Protein AF-A0A817AJ32-F1 (afdb_monomer)

Organism: Brassica napus (NCBI:txid3708)

InterPro domains:
  IPR021109 Aspartic peptidase domain superfamily [G3DSA:2.40.70.10] (121-306)
  IPR021109 Aspartic peptidase domain superfamily [G3DSA:2.40.70.10] (307-358)
  IPR021109 Aspartic peptidase domain superfamily [SSF50630] (141-349)
  IPR032861 Xylanase inhibitor, N-terminal [PF14543] (147-307)
  IPR033121 Peptidase family A1 domain [PS51767] (147-359)
  IPR051708 Plant Aspartic Proteinase A1 [PTHR47967] (23-354)

Foldseek 3Di:
DDDDDDDDDDDDDDDDDDDDDDDDDDDDDDDPDDDDDPPVVVVVVVVVVDDDDDDDDDDDDYDDDDDDDDDDDDVCNVDPDPDPDPVSVVVVVVVVVVVVVVVVVVVVVCVVVVNDPVNPPPDPPPPPVPWQKWKKAACVVLVARFIWTWKFWAVVTDTFTAGEALQFQAAEFEEPPAPADAAAQDDAHYLVVGPQKFFDFCPDPLLVQAPDWDADPRGIKHKDADPVRWIFIDTWIFIWMGGPNDIAGRQTYHHGNHTDDRRGHGRYYAQCFQGCNHPLNSSVFPDKDDDYDDNPDPDIDMITTNDDDDPPDDDFDWDAQPVRRRHTDGQDQFDDDPNHTDPDDSVCRDQDNNRDSPD

Radius of gyration: 31.07 Å; Cα contacts (8 Å, |Δi|>4): 571; chains: 1; bounding box: 118×68×85 Å

pLDDT: mean 77.59, std 23.31, range [27.62, 98.75]

Sequence (359 aa):
MCSHRCFLLLIFFLASHSSVTSRILPKISVTTSTTLDVADSIRKTKDASSFRLNQQEEQSQYPTSSSFSLQLHSRASVRGTEHTDYNSLTLARLHRDSAR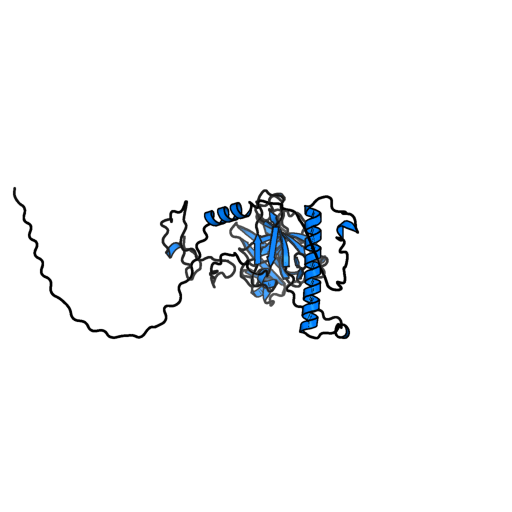VKSLTARLYLAINNITKADLKHTMYTTEQEEIEAPLISGTTQGSGEYFTRVGIGSPAREVYMVLDTGSDVNWLQCAPCAECYHQTEPIFEPTTSSSYATLSCDAPQCKALEASECRNATCLYEVSYGDGSFTAGDFATETFTIGSASVDNVAVGCGHSNQGLFVGAAGLLGLGGGLLALPSQLNTTSFSYCLVDRDSDTSSTVEFGSDIPNDAVVAPLLRNHQLDTFYYLGLTGISVGGEMLEIPASSFEMDESGGNDH

Structure (mmCIF, N/CA/C/O backbone):
data_AF-A0A817AJ32-F1
#
_entry.id   AF-A0A817AJ32-F1
#
loop_
_atom_site.group_PDB
_atom_site.id
_atom_site.type_symbol
_atom_site.label_atom_id
_atom_site.label_alt_id
_atom_site.label_comp_id
_atom_site.label_asym_id
_atom_site.label_entity_id
_atom_site.label_seq_id
_atom_site.pdbx_PDB_ins_code
_atom_site.Cartn_x
_atom_site.Cartn_y
_atom_site.Cartn_z
_atom_site.occupancy
_atom_site.B_iso_or_equiv
_atom_site.auth_seq_id
_atom_site.auth_comp_id
_atom_site.auth_asym_id
_atom_site.auth_atom_id
_atom_site.pdbx_PDB_model_num
ATOM 1 N N . MET A 1 1 ? -80.282 -11.614 28.902 1.00 37.28 1 MET A N 1
ATOM 2 C CA . MET A 1 1 ? -80.155 -13.091 28.917 1.00 37.28 1 MET A CA 1
ATOM 3 C C . MET A 1 1 ? -78.760 -13.394 29.465 1.00 37.28 1 MET A C 1
ATOM 5 O O . MET A 1 1 ? -77.807 -12.991 28.825 1.00 37.28 1 MET A O 1
ATOM 9 N N . CYS A 1 2 ? -78.625 -13.605 30.784 1.00 32.88 2 CYS A N 1
ATOM 10 C CA . CYS A 1 2 ? -78.285 -14.898 31.430 1.00 32.88 2 CYS A CA 1
ATOM 11 C C . CYS A 1 2 ? -77.079 -15.617 30.785 1.00 32.88 2 CYS A C 1
ATOM 13 O O . CYS A 1 2 ? -77.124 -15.858 29.592 1.00 32.88 2 CYS A O 1
ATOM 15 N N . SER A 1 3 ? -76.036 -16.087 31.477 1.00 34.94 3 SER A N 1
ATOM 16 C CA . SER A 1 3 ? -75.663 -16.082 32.898 1.00 34.94 3 SER A CA 1
ATOM 17 C C . SER A 1 3 ? -74.213 -16.595 33.028 1.00 34.94 3 SER A C 1
ATOM 19 O O . SER A 1 3 ? -73.738 -17.331 32.169 1.00 34.94 3 SER A O 1
ATOM 21 N N . HIS A 1 4 ? -73.549 -16.234 34.127 1.00 40.22 4 HIS A N 1
ATOM 22 C CA . HIS A 1 4 ? -72.297 -16.796 34.644 1.00 40.22 4 HIS A CA 1
ATOM 23 C C . HIS A 1 4 ? -72.303 -18.327 34.801 1.00 40.22 4 HIS A C 1
ATOM 25 O O . HIS A 1 4 ? -73.345 -18.895 35.130 1.00 40.22 4 HIS A O 1
ATOM 31 N N . ARG A 1 5 ? -71.103 -18.941 34.792 1.00 37.84 5 ARG A N 1
ATOM 32 C CA . ARG A 1 5 ? -70.635 -19.815 35.896 1.00 37.84 5 ARG A CA 1
ATOM 33 C C . ARG A 1 5 ? -69.145 -20.202 35.817 1.00 37.84 5 ARG A C 1
ATOM 35 O O . ARG A 1 5 ? -68.691 -20.783 34.841 1.00 37.84 5 ARG A O 1
ATOM 42 N N . CYS A 1 6 ? -68.440 -19.904 36.911 1.00 36.00 6 CYS A N 1
ATOM 43 C CA . CYS A 1 6 ? -67.177 -20.496 37.366 1.00 36.00 6 CYS A CA 1
ATOM 44 C C . CYS A 1 6 ? -67.286 -22.012 37.613 1.00 36.00 6 CYS A C 1
ATOM 46 O O . CYS A 1 6 ? -68.377 -22.473 37.943 1.00 36.00 6 CYS A O 1
ATOM 48 N N . PHE A 1 7 ? -66.146 -22.720 37.661 1.00 33.84 7 PHE A N 1
ATOM 49 C CA . PHE A 1 7 ? -65.729 -23.479 38.859 1.00 33.84 7 PHE A CA 1
ATOM 50 C C . PHE A 1 7 ? -64.232 -23.870 38.805 1.00 33.84 7 PHE A C 1
ATOM 52 O O . PHE A 1 7 ? -63.773 -24.464 37.834 1.00 33.84 7 PHE A O 1
ATOM 59 N N . LEU A 1 8 ? -63.494 -23.522 39.867 1.00 36.28 8 LEU A N 1
ATOM 60 C CA . LEU A 1 8 ? -62.175 -24.055 40.239 1.00 36.28 8 LEU A CA 1
ATOM 61 C C . LEU A 1 8 ? -62.309 -25.479 40.800 1.00 36.28 8 LEU A C 1
ATOM 63 O O . LEU A 1 8 ? -63.293 -25.741 41.484 1.00 36.28 8 LEU A O 1
ATOM 67 N N . LEU A 1 9 ? -61.265 -26.312 40.689 1.00 34.78 9 LEU A N 1
ATOM 68 C CA . LEU A 1 9 ? -60.858 -27.236 41.765 1.00 34.78 9 LEU A CA 1
ATOM 69 C C . LEU A 1 9 ? -59.415 -27.747 41.564 1.00 34.78 9 LEU A C 1
ATOM 71 O O . LEU A 1 9 ? -59.090 -28.356 40.550 1.00 34.78 9 LEU A O 1
ATOM 75 N N . LEU A 1 10 ? -58.570 -27.463 42.563 1.00 36.78 10 LEU A N 1
ATOM 76 C CA . LEU A 1 10 ? -57.250 -28.053 42.817 1.00 36.78 10 LEU A CA 1
ATOM 77 C C . LEU A 1 10 ? -57.366 -29.547 43.180 1.00 36.78 10 LEU A C 1
ATOM 79 O O . LEU A 1 10 ? -58.371 -29.919 43.775 1.00 36.78 10 LEU A O 1
ATOM 83 N N . ILE A 1 11 ? -56.288 -30.328 42.983 1.00 37.22 11 ILE A N 1
ATOM 84 C CA . ILE A 1 11 ? -55.724 -31.286 43.967 1.00 37.22 11 ILE A CA 1
ATOM 85 C C . ILE A 1 11 ? -54.271 -31.657 43.576 1.00 37.22 11 ILE A C 1
ATOM 87 O O . ILE A 1 11 ? -53.983 -32.021 42.440 1.00 37.22 11 ILE A O 1
ATOM 91 N N . PHE A 1 12 ? -53.374 -31.534 44.559 1.00 35.22 12 PHE A N 1
ATOM 92 C CA . PHE A 1 12 ? -51.968 -31.969 44.615 1.00 35.22 12 PHE A CA 1
ATOM 93 C C . PHE A 1 12 ? -51.839 -33.496 44.791 1.00 35.22 12 PHE A C 1
ATOM 95 O O . PHE A 1 12 ? -52.680 -34.058 45.479 1.00 35.22 12 PHE A O 1
ATOM 102 N N . PHE A 1 13 ? -50.741 -34.130 44.338 1.00 31.05 13 PHE A N 1
ATOM 103 C CA . PHE A 1 13 ? -49.951 -35.100 45.136 1.00 31.05 13 PHE A CA 1
ATOM 104 C C . PHE A 1 13 ? -48.578 -35.419 44.495 1.00 31.05 13 PHE A C 1
ATOM 106 O O . PHE A 1 13 ? -48.357 -35.220 43.306 1.00 31.05 13 PHE A O 1
ATOM 113 N N . LEU A 1 14 ? -47.650 -35.841 45.356 1.00 32.78 14 LEU A N 1
ATOM 114 C CA . LEU A 1 14 ? -46.188 -35.729 45.306 1.00 32.78 14 LEU A CA 1
ATOM 115 C C . LEU A 1 14 ? -45.418 -36.928 44.700 1.00 32.78 14 LEU A C 1
ATOM 117 O O . LEU A 1 14 ? -45.832 -38.070 44.839 1.00 32.78 14 LEU A O 1
ATOM 121 N N . ALA A 1 15 ? -44.222 -36.601 44.184 1.00 33.22 15 ALA A N 1
ATOM 122 C CA . ALA A 1 15 ? -42.904 -37.258 44.303 1.00 33.22 15 ALA A CA 1
ATOM 123 C C . ALA A 1 15 ? -42.684 -38.758 43.984 1.00 33.22 15 ALA A C 1
ATOM 125 O O . ALA A 1 15 ? -43.195 -39.650 44.651 1.00 33.22 15 ALA A O 1
ATOM 126 N N . SER A 1 16 ? -41.681 -39.031 43.136 1.00 33.09 16 SER A N 1
ATOM 127 C CA . SER A 1 16 ? -40.527 -39.882 43.501 1.00 33.09 16 SER A CA 1
ATOM 128 C C . SER A 1 16 ? -39.367 -39.738 42.503 1.00 33.09 16 SER A C 1
ATOM 130 O O . SER A 1 16 ? -39.554 -39.498 41.315 1.00 33.09 16 SER A O 1
ATOM 132 N N . HIS A 1 17 ? -38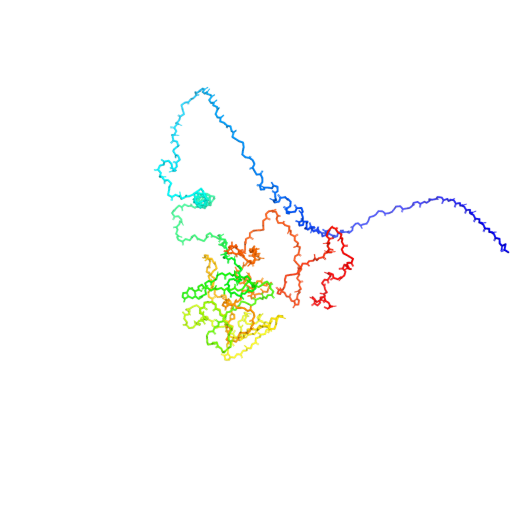.155 -39.797 43.055 1.00 31.58 17 HIS A N 1
ATOM 133 C CA . HIS A 1 17 ? -36.864 -39.578 42.409 1.00 31.58 17 HIS A CA 1
ATOM 134 C C . HIS A 1 17 ? -36.363 -40.824 41.666 1.00 31.58 17 HIS A C 1
ATOM 136 O O . HIS A 1 17 ? -36.552 -41.944 42.133 1.00 31.58 17 HIS A O 1
ATOM 142 N N . SER A 1 18 ? -35.555 -40.619 40.625 1.00 33.16 18 SER A N 1
ATOM 143 C CA . SER A 1 18 ? -34.358 -41.441 40.417 1.00 33.16 18 SER A CA 1
ATOM 144 C C . SER A 1 18 ? -33.230 -40.586 39.838 1.00 33.16 18 SER A C 1
ATOM 146 O O . SER A 1 18 ? -33.307 -40.057 38.734 1.00 33.16 18 SER A O 1
ATOM 148 N N . SER A 1 19 ? -32.188 -40.423 40.648 1.00 30.70 19 SER A N 1
ATOM 149 C CA . SER A 1 19 ? -30.901 -39.863 40.263 1.00 30.70 19 SER A CA 1
ATOM 150 C C . SER A 1 19 ? -30.106 -40.926 39.508 1.00 30.70 19 SER A C 1
ATOM 152 O O . SER A 1 19 ? -29.879 -42.006 40.050 1.00 30.70 19 SER A O 1
ATOM 154 N N . VAL A 1 20 ? -29.611 -40.607 38.311 1.00 34.31 20 VAL A N 1
ATOM 155 C CA . VAL A 1 20 ? -28.428 -41.265 37.743 1.00 34.31 20 VAL A CA 1
ATOM 156 C C . VAL A 1 20 ? -27.481 -40.181 37.249 1.00 34.31 20 VAL A C 1
ATOM 158 O O . VAL A 1 20 ? -27.810 -39.354 36.404 1.00 34.31 20 VAL A O 1
ATOM 161 N N . THR A 1 21 ? -26.303 -40.170 37.854 1.00 32.59 21 THR A N 1
ATOM 162 C CA . THR A 1 21 ? -25.193 -39.260 37.603 1.00 32.59 21 THR A CA 1
ATOM 163 C C . THR A 1 21 ? -24.396 -39.631 36.350 1.00 32.59 21 THR A C 1
ATOM 165 O O . THR A 1 21 ? -23.959 -40.768 36.214 1.00 32.59 21 THR A O 1
ATOM 168 N N . SER A 1 22 ? -24.092 -38.586 35.572 1.00 29.55 22 SER A N 1
ATOM 169 C CA . SER A 1 22 ? -22.824 -38.279 34.886 1.00 29.55 22 SER A CA 1
ATOM 170 C C . SER A 1 22 ? -22.364 -39.132 33.694 1.00 29.55 22 SER A C 1
ATOM 172 O O . SER A 1 22 ? -21.963 -40.280 33.853 1.00 29.55 22 SER A O 1
ATOM 174 N N . ARG A 1 23 ? -22.216 -38.471 32.535 1.00 29.12 23 ARG A N 1
ATOM 175 C CA . ARG A 1 23 ? -20.891 -38.181 31.952 1.00 29.12 23 ARG A CA 1
ATOM 176 C C . ARG A 1 23 ? -20.894 -36.780 31.337 1.00 29.12 23 ARG A C 1
ATOM 178 O O . ARG A 1 23 ? -21.658 -36.484 30.427 1.00 29.12 23 ARG A O 1
ATOM 185 N N . ILE A 1 24 ? -20.039 -35.934 31.899 1.00 38.22 24 ILE A N 1
ATOM 186 C CA . ILE A 1 24 ? -19.680 -34.598 31.428 1.00 38.22 24 ILE A CA 1
ATOM 187 C C . ILE A 1 24 ? -18.884 -34.749 30.124 1.00 38.22 24 ILE A C 1
ATOM 189 O O . ILE A 1 24 ? -17.891 -35.474 30.099 1.00 38.22 24 ILE A O 1
ATOM 193 N N . LEU A 1 25 ? -19.309 -34.052 29.070 1.00 29.80 25 LEU A N 1
ATOM 194 C CA . LEU A 1 25 ? -18.491 -33.737 27.896 1.00 29.80 25 LEU A CA 1
ATOM 195 C C . LEU A 1 25 ? -18.230 -32.218 27.935 1.00 29.80 25 LEU A C 1
ATOM 197 O O . LEU A 1 25 ? -19.135 -31.486 28.351 1.00 29.80 25 LEU A O 1
ATOM 201 N N . PRO A 1 26 ? -17.024 -31.721 27.604 1.00 32.88 26 PRO A N 1
ATOM 202 C CA . PRO A 1 26 ? -16.651 -30.343 27.901 1.00 32.88 26 PRO A CA 1
ATOM 203 C C . PRO A 1 26 ? -17.551 -29.369 27.140 1.00 32.88 26 PRO A C 1
ATOM 205 O O . PRO A 1 26 ? -17.653 -29.440 25.917 1.00 32.88 26 PRO A O 1
ATOM 208 N N . LYS A 1 27 ? -18.178 -28.437 27.868 1.00 32.91 27 LYS A N 1
ATOM 209 C CA . LYS A 1 27 ? -18.656 -27.191 27.270 1.00 32.91 27 LYS A CA 1
ATOM 210 C C . LYS A 1 27 ? -17.431 -26.485 26.704 1.00 32.91 27 LYS A C 1
ATOM 212 O O . LYS A 1 27 ? -16.562 -26.066 27.466 1.00 32.91 27 LYS A O 1
ATOM 217 N N . ILE A 1 28 ? -17.366 -26.422 25.380 1.00 34.09 28 ILE A N 1
ATOM 218 C CA . ILE A 1 28 ? -16.416 -25.587 24.656 1.00 34.09 28 ILE A CA 1
ATOM 219 C C . ILE A 1 28 ? -16.621 -24.148 25.134 1.00 34.09 28 ILE A C 1
ATOM 221 O O . ILE A 1 28 ? -17.750 -23.693 25.331 1.00 34.09 28 ILE A O 1
ATOM 225 N N . SER A 1 29 ? -15.491 -23.526 25.446 1.00 34.81 29 SER A N 1
ATOM 226 C CA . SER A 1 29 ? -15.351 -22.290 26.194 1.00 34.81 29 SER A CA 1
ATOM 227 C C . SER A 1 29 ? -16.187 -21.144 25.642 1.00 34.81 29 SER A C 1
ATOM 229 O O . SER A 1 29 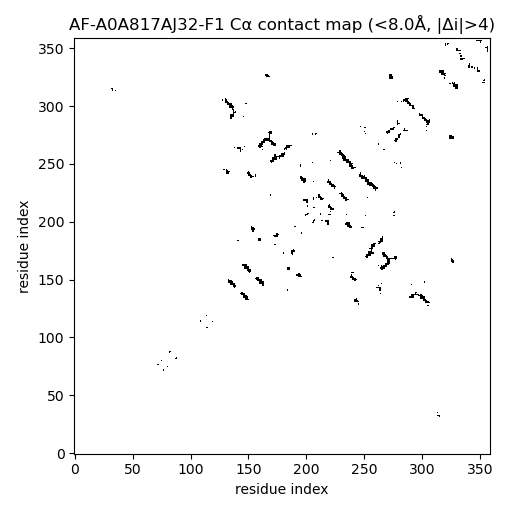? -16.297 -20.939 24.439 1.00 34.81 29 SER A O 1
ATOM 231 N N . VAL A 1 30 ? -16.723 -20.377 26.586 1.00 39.31 30 VAL A N 1
ATOM 232 C CA . VAL A 1 30 ? -17.303 -19.050 26.401 1.00 39.31 30 VAL A CA 1
ATOM 233 C C . VAL A 1 30 ? -16.344 -18.190 25.577 1.00 39.31 30 VAL A C 1
ATOM 235 O O . VAL A 1 30 ? -15.234 -17.906 26.026 1.00 39.31 30 VAL A O 1
ATOM 238 N N . THR A 1 31 ? -16.778 -17.769 24.391 1.00 36.50 31 THR A N 1
ATOM 239 C CA . THR A 1 31 ? -16.169 -16.663 23.653 1.00 36.50 31 THR A CA 1
ATOM 240 C C . THR A 1 31 ? -16.307 -15.421 24.526 1.00 36.50 31 THR A C 1
ATOM 242 O O . THR A 1 31 ? -17.417 -14.960 24.792 1.00 36.50 31 THR A O 1
ATOM 245 N N . THR A 1 32 ? -15.200 -14.908 25.054 1.00 39.28 32 THR A N 1
ATOM 246 C CA . THR A 1 32 ? -15.189 -13.642 25.787 1.00 39.28 32 THR A CA 1
ATOM 247 C C . THR A 1 32 ? -15.439 -12.516 24.791 1.00 39.28 32 THR A C 1
ATOM 249 O O . THR A 1 32 ? -14.513 -12.046 24.139 1.00 39.28 32 THR A O 1
ATOM 252 N N . SER A 1 33 ? -16.699 -12.111 24.635 1.00 41.66 33 SER A N 1
ATOM 253 C CA . SER A 1 33 ? -17.049 -10.878 23.934 1.00 41.66 33 SER A CA 1
ATOM 254 C C . SER A 1 33 ? -16.607 -9.693 24.789 1.00 41.66 33 SER A C 1
ATOM 256 O O . SER A 1 33 ? -17.052 -9.553 25.931 1.00 41.66 33 SER A O 1
ATOM 258 N N . THR A 1 34 ? -15.736 -8.845 24.259 1.00 51.19 34 THR A N 1
ATOM 259 C CA . THR A 1 34 ? -15.360 -7.582 24.893 1.00 51.19 34 THR A CA 1
ATOM 260 C C . THR A 1 34 ? -16.269 -6.473 24.380 1.00 51.19 34 THR A C 1
ATOM 262 O O . THR A 1 34 ? -16.271 -6.172 23.189 1.00 51.19 34 THR A O 1
ATOM 265 N N . THR A 1 35 ? -17.041 -5.853 25.268 1.00 48.06 35 THR A N 1
ATOM 266 C CA . THR A 1 35 ? -17.842 -4.670 24.933 1.00 48.06 35 THR A CA 1
ATOM 267 C C . THR A 1 35 ? -16.957 -3.430 25.027 1.00 48.06 35 THR A C 1
ATOM 269 O O . THR A 1 35 ? -16.490 -3.092 26.115 1.00 48.06 35 THR A O 1
ATOM 272 N N . LEU A 1 36 ? -16.711 -2.754 23.901 1.00 50.56 36 LEU A N 1
ATOM 273 C CA . LEU A 1 36 ? -15.977 -1.488 23.874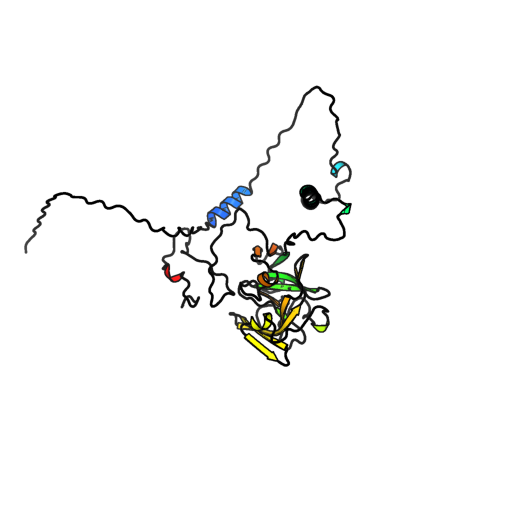 1.00 50.56 36 LEU A CA 1
ATOM 274 C C . LEU A 1 36 ? -16.919 -0.330 24.236 1.00 50.56 36 LEU A C 1
ATOM 276 O O . LEU A 1 36 ? -17.697 0.137 23.406 1.00 50.56 36 LEU A O 1
ATOM 280 N N . ASP A 1 37 ? -16.848 0.140 25.482 1.00 60.91 37 ASP A N 1
ATOM 281 C CA . ASP A 1 37 ? -17.577 1.327 25.943 1.00 60.91 37 ASP A CA 1
ATOM 282 C C . ASP A 1 37 ? -16.775 2.599 25.624 1.00 60.91 37 ASP A C 1
ATOM 284 O O . ASP A 1 37 ? -15.911 3.046 26.384 1.00 60.91 37 ASP A O 1
ATOM 288 N N . VAL A 1 38 ? -17.065 3.185 24.462 1.00 49.78 38 VAL A N 1
ATOM 289 C CA . VAL A 1 38 ? -16.406 4.402 23.967 1.00 49.78 38 VAL A CA 1
ATOM 290 C C . VAL A 1 38 ? -16.595 5.585 24.931 1.00 49.78 38 VAL A C 1
ATOM 292 O O . VAL A 1 38 ? -15.692 6.411 25.080 1.00 49.78 38 VAL A O 1
ATOM 295 N N . ALA A 1 39 ? -17.731 5.667 25.633 1.00 55.66 39 ALA 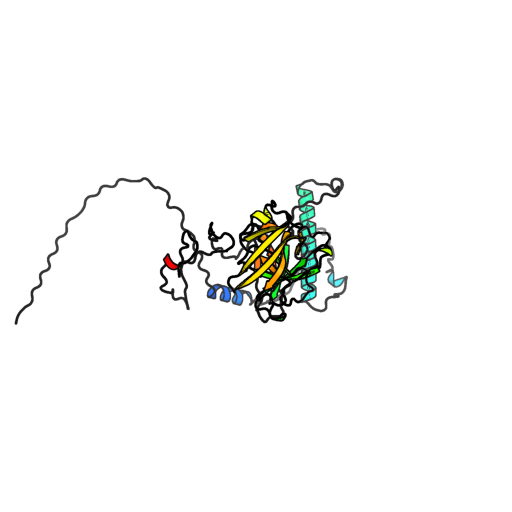A N 1
ATOM 296 C CA . ALA A 1 39 ? -18.008 6.764 26.556 1.00 55.66 39 ALA A CA 1
ATOM 297 C C . ALA A 1 39 ? -17.163 6.658 27.837 1.00 55.66 39 ALA A C 1
ATOM 299 O O . ALA A 1 39 ? -16.623 7.667 28.305 1.00 55.66 39 ALA A O 1
ATOM 300 N N . ASP A 1 40 ? -17.008 5.448 28.382 1.00 59.41 40 ASP A N 1
ATOM 301 C CA . ASP A 1 40 ? -16.168 5.209 29.558 1.00 59.41 40 ASP A CA 1
ATOM 302 C C . ASP A 1 40 ? -14.674 5.417 29.255 1.00 59.41 40 ASP A C 1
ATOM 304 O O . ASP A 1 40 ? -13.967 6.042 30.052 1.00 59.41 40 ASP A O 1
ATOM 308 N N . SER A 1 41 ? -14.203 4.993 28.077 1.00 46.66 41 SER A N 1
ATOM 309 C CA . SER A 1 41 ? -12.822 5.225 27.625 1.00 46.66 41 SER A CA 1
ATOM 310 C C . SER A 1 41 ? -12.496 6.717 27.488 1.00 46.66 41 SER A C 1
ATOM 312 O O . SER A 1 41 ? -11.483 7.177 28.015 1.00 46.66 41 SER A O 1
ATOM 314 N N . ILE A 1 42 ? -13.384 7.517 26.880 1.00 48.91 42 ILE A N 1
ATOM 315 C CA . ILE A 1 42 ? -13.201 8.978 26.771 1.00 48.91 42 ILE A CA 1
ATOM 316 C C . ILE A 1 42 ? -13.161 9.640 28.156 1.00 48.91 42 ILE A C 1
ATOM 318 O O . ILE A 1 42 ? -12.391 10.579 28.379 1.00 48.91 42 ILE A O 1
ATOM 322 N N . ARG A 1 43 ? -13.982 9.169 29.103 1.00 60.47 43 ARG A N 1
ATOM 323 C CA . ARG A 1 43 ? -14.010 9.699 30.473 1.00 60.47 43 ARG A CA 1
ATOM 324 C C . ARG A 1 43 ? -12.701 9.417 31.215 1.00 60.47 43 ARG A C 1
ATOM 326 O O . ARG A 1 43 ? -12.121 10.345 31.773 1.00 60.47 43 ARG A O 1
ATOM 333 N N . LYS A 1 44 ? -12.192 8.183 31.147 1.00 54.19 44 LYS A N 1
ATOM 334 C CA . LYS A 1 44 ? -10.918 7.781 31.774 1.00 54.19 44 LYS A CA 1
ATOM 335 C C . LYS A 1 44 ? -9.726 8.594 31.263 1.00 54.19 44 LYS A C 1
ATOM 337 O O . LYS A 1 44 ? -8.899 9.026 32.064 1.00 54.19 44 LYS A O 1
ATOM 342 N N . THR A 1 45 ? -9.667 8.877 29.962 1.00 43.22 45 THR A N 1
ATOM 343 C CA . THR A 1 45 ? -8.600 9.705 29.373 1.00 43.22 45 THR A CA 1
ATOM 344 C C . THR A 1 45 ? -8.669 11.160 29.846 1.00 43.22 45 THR A C 1
ATOM 346 O O . THR A 1 45 ? -7.641 11.775 30.149 1.00 43.22 45 THR A O 1
ATOM 349 N N . LYS A 1 46 ? -9.879 11.718 29.991 1.00 47.56 46 LYS A N 1
ATOM 350 C CA . LYS A 1 46 ? -10.067 13.070 30.545 1.00 47.56 46 LYS A CA 1
ATOM 351 C C . LYS A 1 46 ? -9.633 13.160 32.010 1.00 47.56 46 LYS A C 1
ATOM 353 O O . LYS A 1 46 ? -9.011 14.150 32.388 1.00 47.56 46 LYS A O 1
ATOM 358 N N . ASP A 1 47 ? -9.883 12.121 32.803 1.00 50.62 47 ASP A N 1
ATOM 359 C CA . ASP A 1 47 ? -9.492 12.082 34.216 1.00 50.62 47 ASP A CA 1
ATOM 360 C C . ASP A 1 47 ? -7.968 11.934 34.397 1.00 50.62 47 ASP A C 1
ATOM 362 O O . ASP A 1 47 ? -7.373 12.624 35.231 1.00 50.62 47 ASP A O 1
ATOM 366 N N . ALA A 1 48 ? -7.307 11.127 33.557 1.00 43.91 48 ALA A N 1
ATOM 367 C CA . ALA A 1 48 ? -5.848 10.947 33.561 1.00 43.91 48 ALA A CA 1
ATOM 368 C C . ALA A 1 48 ? -5.062 12.232 33.218 1.00 43.91 48 ALA A C 1
ATOM 370 O O . ALA A 1 48 ? -3.897 12.376 33.589 1.00 43.91 48 ALA A O 1
ATOM 371 N N . SER A 1 49 ? -5.714 13.199 32.569 1.00 39.34 49 SER A N 1
ATOM 372 C CA . SER A 1 49 ? -5.126 14.483 32.164 1.00 39.34 49 SER A CA 1
ATOM 373 C C . SER A 1 49 ? -5.008 15.506 33.312 1.00 39.34 49 SER A C 1
ATOM 375 O O . SER A 1 49 ? -4.514 16.614 33.106 1.00 39.34 49 SER A O 1
ATOM 377 N N . SER A 1 50 ? -5.458 15.171 34.529 1.00 41.09 50 SER A N 1
ATOM 378 C CA . SER A 1 50 ? -5.577 16.110 35.657 1.00 41.09 50 SER A CA 1
ATOM 379 C C . SER A 1 50 ? -4.551 15.881 36.785 1.00 41.09 50 SER A C 1
ATOM 381 O O . SER A 1 50 ? -4.897 15.696 37.951 1.00 41.09 50 SER A O 1
ATOM 383 N N . PHE A 1 51 ? -3.249 15.932 36.485 1.00 34.00 51 PHE A N 1
ATOM 384 C CA . PHE A 1 51 ? -2.217 15.865 37.533 1.00 34.00 51 PHE A CA 1
ATOM 385 C C . PHE A 1 51 ? -2.024 17.211 38.262 1.00 34.00 51 PHE A C 1
ATOM 387 O O . PHE A 1 51 ? -1.554 18.196 37.693 1.00 34.00 51 PHE A O 1
ATOM 394 N N . ARG A 1 52 ? -2.348 17.239 39.565 1.00 38.59 52 ARG A N 1
ATOM 395 C CA . ARG A 1 52 ? -1.983 18.306 40.518 1.00 38.59 52 ARG A CA 1
ATOM 396 C C . ARG A 1 52 ? -0.579 18.064 41.086 1.00 38.59 52 ARG A C 1
ATOM 398 O O . ARG A 1 52 ? -0.341 17.039 41.719 1.00 38.59 52 ARG A O 1
ATOM 405 N N . LEU A 1 53 ? 0.320 19.037 40.932 1.00 29.06 53 LEU A N 1
ATOM 406 C CA . LEU A 1 53 ? 1.609 19.094 41.632 1.00 29.06 53 LEU A CA 1
ATOM 407 C C . LEU A 1 53 ? 1.425 19.670 43.043 1.00 29.06 53 LEU A C 1
ATOM 409 O O . LEU A 1 53 ? 1.006 20.816 43.182 1.00 29.06 53 LEU A O 1
ATOM 413 N N . ASN A 1 54 ? 1.813 18.913 44.071 1.00 33.84 54 ASN A N 1
ATOM 414 C CA . ASN A 1 54 ? 2.109 19.458 45.397 1.00 33.84 54 ASN A CA 1
ATOM 415 C C . ASN A 1 54 ? 3.624 19.400 45.641 1.00 33.84 54 ASN A C 1
ATOM 417 O O . ASN A 1 54 ? 4.233 18.334 45.572 1.00 33.84 54 ASN A O 1
ATOM 421 N N . GLN A 1 55 ? 4.205 20.567 45.918 1.00 36.94 55 GLN A N 1
ATOM 422 C CA . GLN A 1 55 ? 5.559 20.762 46.440 1.00 36.94 55 GLN A CA 1
ATOM 423 C C . GLN A 1 55 ? 5.610 20.478 47.945 1.00 36.94 55 GLN A C 1
ATOM 425 O O . GLN A 1 55 ? 4.688 20.872 48.658 1.00 36.94 55 GLN A O 1
ATOM 430 N N . GLN A 1 56 ? 6.730 19.929 48.431 1.00 30.38 56 GLN A N 1
ATOM 431 C CA . GLN A 1 56 ? 7.268 20.256 49.759 1.00 30.38 56 GLN A CA 1
ATOM 432 C C . GLN A 1 56 ? 8.766 19.908 49.886 1.00 30.38 56 GLN A C 1
ATOM 434 O O . GLN A 1 56 ? 9.216 18.870 49.403 1.00 30.38 56 GLN A O 1
ATOM 439 N N . GLU A 1 57 ? 9.508 20.831 50.508 1.00 27.62 57 GLU A N 1
ATOM 440 C CA . GLU A 1 57 ? 10.964 20.879 50.733 1.00 27.62 57 GLU A CA 1
ATOM 441 C C . GLU A 1 57 ? 11.428 20.203 52.053 1.00 27.62 57 GLU A C 1
ATOM 443 O O . GLU A 1 57 ? 10.641 20.054 52.983 1.00 27.62 57 GLU A O 1
ATOM 448 N N . GLU A 1 58 ? 12.724 19.828 52.052 1.00 29.89 58 GLU A N 1
ATOM 449 C CA . GLU A 1 58 ? 13.793 19.591 53.076 1.00 29.89 58 GLU A CA 1
ATOM 450 C C . GLU A 1 58 ? 13.489 19.611 54.612 1.00 29.89 58 GLU A C 1
ATOM 452 O O . GLU A 1 58 ? 12.603 20.317 55.066 1.00 29.89 58 GLU A O 1
ATOM 457 N N . GLN A 1 59 ? 14.202 18.907 55.532 1.00 27.67 59 GLN A N 1
ATOM 458 C CA . GLN A 1 59 ? 15.652 19.017 55.858 1.00 27.67 59 GLN A CA 1
ATOM 459 C C . GLN A 1 59 ? 16.166 17.987 56.940 1.00 27.67 59 GLN A C 1
ATOM 461 O O . GLN A 1 59 ? 15.469 17.755 57.922 1.00 27.67 59 GLN A O 1
ATOM 466 N N . SER A 1 60 ? 17.403 17.449 56.760 1.00 29.19 60 SER A N 1
ATOM 467 C CA . SER A 1 60 ? 18.540 17.044 57.685 1.00 29.19 60 SER A CA 1
ATOM 468 C C . SER A 1 60 ? 18.339 16.285 59.053 1.00 29.19 60 SER A C 1
ATOM 470 O O . SER A 1 60 ? 17.330 16.486 59.703 1.00 29.19 60 SER A O 1
ATOM 472 N N . GLN A 1 61 ? 19.232 15.444 59.659 1.00 30.91 61 GLN A N 1
ATOM 473 C CA . GLN A 1 61 ? 20.707 15.528 59.879 1.00 30.91 61 GLN A CA 1
ATOM 474 C C . GLN A 1 61 ? 21.372 14.314 60.684 1.00 30.91 61 GLN A C 1
ATOM 476 O O . GLN A 1 61 ? 20.924 14.041 61.790 1.00 30.91 61 GLN A O 1
ATOM 481 N N . TYR A 1 62 ? 22.475 13.689 60.169 1.00 30.06 62 TYR A N 1
ATOM 482 C CA . TYR A 1 62 ? 23.738 13.048 60.749 1.00 30.06 62 TYR A CA 1
ATOM 483 C C . TYR A 1 62 ? 23.809 11.940 61.871 1.00 30.06 62 TYR A C 1
ATOM 485 O O . TYR A 1 62 ? 22.873 11.839 62.651 1.00 30.06 62 TYR A O 1
ATOM 493 N N . PRO A 1 63 ? 24.965 11.222 62.138 1.00 47.28 63 PRO A N 1
ATOM 494 C CA . PRO A 1 63 ? 26.174 10.828 61.343 1.00 47.28 63 PRO A CA 1
ATOM 495 C C . PRO A 1 63 ? 26.765 9.376 61.576 1.00 47.28 63 PRO A C 1
ATOM 497 O O . PRO A 1 63 ? 26.334 8.621 62.440 1.00 47.28 63 PRO A O 1
ATOM 500 N N . THR A 1 64 ? 27.887 9.084 60.879 1.00 40.72 64 THR A N 1
ATOM 501 C CA . THR A 1 64 ? 29.033 8.159 61.171 1.00 40.72 64 THR A CA 1
ATOM 502 C C . THR A 1 64 ? 29.183 6.807 60.444 1.00 40.72 64 THR A C 1
ATOM 504 O O . THR A 1 64 ? 28.788 5.747 60.906 1.00 40.72 64 THR A O 1
ATOM 507 N N . SER A 1 65 ? 29.938 6.819 59.345 1.00 39.91 65 SER A N 1
ATOM 508 C CA . SER A 1 65 ? 31.152 6.006 59.114 1.00 39.91 65 SER A CA 1
ATOM 509 C C . SER A 1 65 ? 31.782 6.502 57.806 1.00 39.91 65 SER A C 1
ATOM 511 O O . SER A 1 65 ? 31.125 7.220 57.059 1.00 39.91 65 SER A O 1
ATOM 513 N N . SER A 1 66 ? 33.070 6.247 57.572 1.00 53.06 66 SER A N 1
ATOM 514 C CA . SER A 1 66 ? 33.862 6.796 56.460 1.00 53.06 66 SER A CA 1
ATOM 515 C C . SER A 1 66 ? 33.162 6.659 55.100 1.00 53.06 66 SER A C 1
ATOM 517 O O . SER A 1 66 ? 33.278 5.628 54.438 1.00 53.06 66 SER A O 1
ATOM 519 N N . SER A 1 67 ? 32.433 7.691 54.677 1.00 45.69 67 SER A N 1
ATOM 520 C CA . SER A 1 67 ? 31.687 7.659 53.427 1.00 45.69 67 SER A CA 1
ATOM 521 C C . SER A 1 67 ? 32.476 8.404 52.366 1.00 45.69 67 SER A C 1
ATOM 523 O O . SER A 1 67 ? 32.670 9.619 52.454 1.00 45.69 67 SER A O 1
ATOM 525 N N . PHE A 1 68 ? 32.913 7.678 51.345 1.00 47.97 68 PHE A N 1
ATOM 526 C CA . PHE A 1 68 ? 33.256 8.277 50.067 1.00 47.97 68 PHE A CA 1
ATOM 527 C C . PHE A 1 68 ? 32.090 9.178 49.624 1.00 47.97 68 PHE A C 1
ATOM 529 O O . PHE A 1 68 ? 30.984 8.698 49.392 1.00 47.97 68 PHE A O 1
ATOM 536 N N . SER A 1 69 ? 32.324 10.489 49.586 1.00 55.75 69 SER A N 1
ATOM 537 C CA . SER A 1 69 ? 31.336 11.491 49.188 1.00 55.75 69 SER A CA 1
ATOM 538 C C . SER A 1 69 ? 31.711 12.007 47.807 1.00 55.75 69 SER A C 1
ATOM 540 O O . SER A 1 69 ? 32.742 12.662 47.651 1.00 55.75 69 SER A O 1
ATOM 542 N N . LEU A 1 70 ? 30.871 11.728 46.812 1.00 52.16 70 LEU A N 1
ATOM 543 C CA . LEU A 1 70 ? 31.017 12.249 45.458 1.00 52.16 70 LEU A CA 1
ATOM 544 C C . LEU A 1 70 ? 30.021 13.395 45.255 1.00 52.16 70 LEU A C 1
ATOM 546 O O . LEU A 1 70 ? 28.813 13.182 45.338 1.00 52.16 70 LEU A O 1
ATOM 550 N N . GLN A 1 71 ? 30.511 14.602 44.957 1.00 66.25 71 GLN A N 1
ATOM 551 C CA . GLN A 1 71 ? 29.631 15.670 44.484 1.00 66.25 71 GLN A CA 1
ATOM 552 C C . GLN A 1 71 ? 29.147 15.341 43.069 1.00 66.25 71 GLN A C 1
ATOM 554 O O . GLN A 1 71 ? 29.924 15.299 42.115 1.00 66.25 71 GLN A O 1
ATOM 559 N N . LEU A 1 72 ? 27.845 15.097 42.941 1.00 51.19 72 LEU A N 1
ATOM 560 C CA . LEU A 1 72 ? 27.167 14.925 41.663 1.00 51.19 72 LEU A CA 1
ATOM 561 C C . LEU A 1 72 ? 26.723 16.293 41.149 1.00 51.19 72 LEU A C 1
ATOM 563 O O . LEU A 1 72 ? 25.774 16.885 41.657 1.00 51.19 72 LEU A O 1
ATOM 567 N N . HIS A 1 73 ? 27.388 16.780 40.108 1.00 62.50 73 HIS A N 1
ATOM 568 C CA . HIS A 1 73 ? 26.892 17.917 39.343 1.00 62.50 73 HIS A CA 1
ATOM 569 C C . HIS A 1 73 ? 25.957 17.416 38.246 1.00 62.50 73 HIS A C 1
ATOM 571 O O . HIS A 1 73 ? 26.308 16.523 37.470 1.00 62.50 73 HIS A O 1
ATOM 577 N N . SER A 1 74 ? 24.769 18.015 38.141 1.00 62.06 74 SER A N 1
ATOM 578 C CA . SER A 1 74 ? 23.917 17.798 36.972 1.00 62.06 74 SER A CA 1
ATOM 579 C C . SER A 1 74 ? 24.676 18.229 35.722 1.00 62.06 74 SER A C 1
ATOM 581 O O . SER A 1 74 ? 25.272 19.303 35.683 1.00 62.06 74 SER A O 1
ATOM 583 N N . ARG A 1 75 ? 24.627 17.421 34.661 1.00 62.31 75 ARG A N 1
ATOM 584 C CA . ARG A 1 75 ? 25.286 17.741 33.388 1.00 62.31 75 ARG A CA 1
ATOM 585 C C . ARG A 1 75 ? 24.824 19.087 32.811 1.00 62.31 75 ARG A C 1
ATOM 587 O O . ARG A 1 75 ? 25.629 19.759 32.178 1.00 62.31 75 ARG A O 1
ATOM 594 N N . ALA A 1 76 ? 23.581 19.499 33.085 1.00 61.91 76 ALA A N 1
ATOM 595 C CA . ALA A 1 76 ? 23.043 20.813 32.710 1.00 61.91 76 ALA A CA 1
ATOM 596 C C . ALA A 1 76 ? 23.696 21.986 33.471 1.00 61.91 76 ALA A C 1
ATOM 598 O O . ALA A 1 76 ? 23.666 23.117 33.007 1.00 61.91 76 ALA A O 1
ATOM 599 N N . SER A 1 77 ? 24.310 21.712 34.627 1.00 58.97 77 SER A N 1
ATOM 600 C CA . SER A 1 77 ? 25.117 22.673 35.388 1.00 58.97 77 SER A CA 1
ATOM 601 C C . SER A 1 77 ? 26.559 22.776 34.872 1.00 58.97 77 SER A C 1
ATOM 603 O O . SER A 1 77 ? 27.269 23.694 35.268 1.00 58.97 77 SER A O 1
ATOM 605 N N . VAL A 1 78 ? 27.006 21.830 34.033 1.00 63.91 78 VAL A N 1
ATOM 606 C CA . VAL A 1 78 ? 28.387 21.742 33.510 1.00 63.91 78 VAL A CA 1
ATOM 607 C C . VAL A 1 78 ? 28.456 22.162 32.041 1.00 63.91 78 VAL A C 1
ATOM 609 O O . VAL A 1 78 ? 29.404 22.817 31.619 1.00 63.91 78 VAL A O 1
ATOM 612 N N . ARG A 1 79 ? 27.448 21.792 31.249 1.00 61.19 79 ARG A N 1
ATOM 613 C CA . ARG A 1 79 ? 27.225 22.279 29.887 1.00 61.19 79 ARG A CA 1
ATOM 614 C C . ARG A 1 79 ? 25.931 23.078 29.923 1.00 61.19 79 ARG A C 1
ATOM 616 O O . ARG A 1 79 ? 24.886 22.483 30.180 1.00 61.19 79 ARG A O 1
ATOM 623 N N . GLY A 1 80 ? 26.017 24.395 29.728 1.00 59.38 80 GLY A N 1
ATOM 624 C CA . GLY A 1 80 ? 24.845 25.271 29.670 1.00 59.38 80 GLY A CA 1
ATOM 625 C C . GLY A 1 80 ? 23.773 24.725 28.722 1.00 59.38 80 GLY A C 1
ATOM 626 O O . GLY A 1 80 ? 24.067 23.965 27.797 1.00 59.38 80 GLY A O 1
ATOM 627 N N . THR A 1 81 ? 22.512 25.052 28.986 1.00 60.88 81 THR A N 1
ATOM 628 C CA . THR A 1 81 ? 21.387 24.539 28.202 1.00 60.88 81 THR A CA 1
ATOM 629 C C . THR A 1 81 ? 21.330 25.229 26.839 1.00 60.88 81 THR A C 1
ATOM 631 O O . THR A 1 81 ? 20.994 26.404 26.767 1.00 60.88 81 THR A O 1
ATOM 634 N N . GLU A 1 82 ? 21.605 24.493 25.760 1.00 67.38 82 GLU A N 1
ATOM 635 C CA . GLU A 1 82 ? 21.371 24.937 24.369 1.00 67.38 82 GLU A CA 1
ATOM 636 C C . GLU A 1 82 ? 19.898 24.789 23.933 1.00 67.38 82 GLU A C 1
ATOM 638 O O . GLU A 1 82 ? 19.553 25.025 22.781 1.00 67.38 82 GLU A O 1
ATOM 643 N N . HIS A 1 83 ? 19.019 24.364 24.843 1.00 75.12 83 HIS A N 1
ATOM 644 C CA . HIS A 1 83 ? 17.614 24.085 24.555 1.00 75.12 83 HIS A CA 1
ATOM 645 C C . HIS A 1 83 ? 16.757 25.338 24.775 1.00 75.12 83 HIS A C 1
ATOM 647 O O . HIS A 1 83 ? 16.840 25.966 25.831 1.00 75.12 83 HIS A O 1
ATOM 653 N N . THR A 1 84 ? 15.938 25.686 23.779 1.00 74.75 84 THR A N 1
ATOM 654 C CA . THR A 1 84 ? 15.108 26.904 23.732 1.00 74.75 84 THR A CA 1
ATOM 655 C C . THR A 1 84 ? 13.889 26.852 24.648 1.00 74.75 84 THR A C 1
ATOM 657 O O . THR A 1 84 ? 13.365 27.893 25.034 1.00 74.75 84 THR A O 1
ATOM 660 N N . ASP A 1 85 ? 13.447 25.651 25.020 1.00 79.56 85 ASP A N 1
ATOM 661 C CA . ASP A 1 85 ? 12.269 25.418 25.851 1.00 79.56 85 ASP A CA 1
ATOM 662 C C . ASP A 1 85 ? 12.385 24.090 26.627 1.00 79.56 85 ASP A C 1
ATOM 664 O O . ASP A 1 85 ? 13.289 23.274 26.424 1.00 79.56 85 ASP A O 1
ATOM 668 N N . TYR A 1 86 ? 11.458 23.868 27.558 1.00 78.56 86 TYR A N 1
ATOM 669 C CA . TYR A 1 86 ? 11.439 22.659 28.382 1.00 78.56 86 TYR A CA 1
ATOM 670 C C . TYR A 1 86 ? 11.107 21.387 27.579 1.00 78.56 86 TYR A C 1
ATOM 672 O O . TYR A 1 86 ? 11.535 20.294 27.960 1.00 78.56 86 TYR A O 1
ATOM 680 N N . ASN A 1 87 ? 10.380 21.510 26.464 1.00 72.38 87 ASN A N 1
ATOM 681 C CA . ASN A 1 87 ? 9.981 20.379 25.630 1.00 72.38 87 ASN A CA 1
ATOM 682 C C . ASN A 1 87 ? 11.191 19.797 24.879 1.00 72.38 87 ASN A C 1
ATOM 684 O O . ASN A 1 87 ? 11.514 18.621 25.032 1.00 72.38 87 ASN A O 1
ATOM 688 N N . SER A 1 88 ? 11.954 20.641 24.185 1.00 78.12 88 SER A N 1
ATOM 689 C CA . SER A 1 88 ? 13.211 20.286 23.513 1.00 78.12 88 SER A CA 1
ATOM 690 C C . SER A 1 88 ? 14.249 19.705 24.481 1.00 78.12 88 SER A C 1
ATOM 692 O O . SER A 1 88 ? 14.945 18.741 24.153 1.00 78.12 88 SER A O 1
ATOM 694 N N . LEU A 1 89 ? 14.312 20.215 25.716 1.00 78.31 89 LEU A N 1
ATOM 695 C CA . LEU A 1 89 ? 15.132 19.630 26.779 1.00 78.31 89 LEU A CA 1
ATOM 696 C C . LEU A 1 89 ? 14.653 18.224 27.179 1.00 78.31 89 LEU A C 1
ATOM 698 O O . LEU A 1 89 ? 15.484 17.347 27.436 1.00 78.31 89 LEU A O 1
ATOM 702 N N . THR A 1 90 ? 13.340 18.011 27.260 1.00 77.94 90 THR A N 1
ATOM 703 C CA . THR A 1 90 ? 12.726 16.731 27.644 1.00 77.94 90 THR A CA 1
ATOM 704 C C . THR A 1 90 ? 12.913 15.681 26.556 1.00 77.94 90 THR A C 1
ATOM 706 O O . THR A 1 90 ? 13.432 14.606 26.851 1.00 77.94 90 THR A O 1
ATOM 709 N N . LEU A 1 91 ? 12.646 16.015 25.293 1.00 74.88 91 LEU A N 1
ATOM 710 C CA . LEU A 1 91 ? 12.928 15.150 24.143 1.00 74.88 91 LEU A CA 1
ATOM 711 C C . LEU A 1 91 ? 14.412 14.768 24.081 1.00 74.88 91 LEU A C 1
ATOM 713 O O . LEU A 1 91 ? 14.759 13.592 23.983 1.00 74.88 91 LEU A O 1
ATOM 717 N N . ALA A 1 92 ? 15.320 15.729 24.269 1.00 78.06 92 ALA A N 1
ATOM 718 C CA . ALA A 1 92 ? 16.752 15.440 24.311 1.00 78.06 92 ALA A CA 1
ATOM 719 C C . ALA A 1 92 ? 17.159 14.550 25.502 1.00 78.06 92 ALA A C 1
ATOM 721 O O . ALA A 1 92 ? 18.175 13.850 25.442 1.00 78.06 92 ALA A O 1
ATOM 722 N N . ARG A 1 93 ? 16.423 14.588 26.621 1.00 82.00 93 ARG A N 1
ATOM 723 C CA . ARG A 1 93 ? 16.618 13.662 27.749 1.00 82.00 93 ARG A CA 1
ATOM 724 C C . ARG A 1 93 ? 16.112 12.265 27.401 1.00 82.00 93 ARG A C 1
ATOM 726 O O . ARG A 1 93 ? 16.862 11.326 27.646 1.00 82.00 93 ARG A O 1
ATOM 733 N N . LEU A 1 94 ? 14.935 12.148 26.789 1.00 77.00 94 LEU A N 1
ATOM 734 C CA . LEU A 1 94 ? 14.357 10.874 26.356 1.00 77.00 94 LEU A CA 1
ATOM 735 C C . LEU A 1 94 ? 15.245 10.169 25.326 1.00 77.00 94 LEU A C 1
ATOM 737 O O . LEU A 1 94 ? 15.603 9.016 25.537 1.00 77.00 94 LEU A O 1
ATOM 741 N N . HIS A 1 95 ? 15.727 10.872 24.296 1.00 70.06 95 HIS A N 1
ATOM 742 C CA . HIS A 1 95 ? 16.666 10.294 23.324 1.00 70.06 95 HIS A CA 1
ATOM 743 C C . HIS A 1 95 ? 17.948 9.769 23.981 1.00 70.06 95 HIS A C 1
ATOM 745 O O . HIS A 1 95 ? 18.446 8.697 23.637 1.00 70.06 95 HIS A O 1
ATOM 751 N N . ARG A 1 96 ? 18.495 10.507 24.955 1.00 79.94 96 ARG A N 1
ATOM 752 C CA . ARG A 1 96 ? 19.683 10.057 25.694 1.00 79.94 96 ARG A CA 1
ATOM 753 C C . ARG A 1 96 ? 19.393 8.857 26.579 1.00 79.94 96 ARG A C 1
ATOM 755 O O . ARG A 1 96 ? 20.266 8.003 26.709 1.00 79.94 96 ARG A O 1
ATOM 762 N N . ASP A 1 97 ? 18.226 8.817 27.213 1.00 79.88 97 ASP A N 1
ATOM 763 C CA . ASP A 1 97 ? 17.863 7.690 28.060 1.00 79.88 97 ASP A CA 1
ATOM 764 C C . ASP A 1 97 ? 17.602 6.439 27.220 1.00 79.88 97 ASP A C 1
ATOM 766 O O . ASP A 1 97 ? 18.158 5.395 27.537 1.00 79.88 97 ASP A O 1
ATOM 770 N N . SER A 1 98 ? 16.933 6.570 26.071 1.00 78.06 98 SER A N 1
ATOM 771 C CA . SER A 1 98 ? 16.807 5.503 25.069 1.00 78.06 98 SER A CA 1
ATOM 772 C C . SER A 1 98 ? 18.181 4.967 24.638 1.00 78.06 98 SER A C 1
ATOM 774 O O . SER A 1 98 ? 18.452 3.773 24.761 1.00 78.06 98 SER A O 1
ATOM 776 N N . ALA A 1 99 ? 19.124 5.842 24.266 1.00 71.75 99 ALA A N 1
ATOM 777 C CA . ALA A 1 99 ? 20.489 5.425 23.923 1.00 71.75 99 ALA A CA 1
ATOM 778 C C . ALA A 1 99 ? 21.227 4.748 25.098 1.00 71.75 99 ALA A C 1
ATOM 780 O O . ALA A 1 99 ? 22.006 3.808 24.908 1.00 71.75 99 ALA A O 1
ATOM 781 N N . ARG A 1 100 ? 20.988 5.210 26.332 1.00 76.62 100 ARG A N 1
ATOM 782 C CA . ARG A 1 100 ? 21.565 4.622 27.547 1.00 76.62 100 ARG A CA 1
ATOM 783 C C . ARG A 1 100 ? 20.993 3.235 27.817 1.00 76.62 100 ARG A C 1
ATOM 785 O O . ARG A 1 100 ? 21.773 2.337 28.129 1.00 76.62 100 ARG A O 1
ATOM 792 N N . VAL A 1 101 ? 19.680 3.062 27.676 1.00 74.44 101 VAL A N 1
ATOM 793 C CA . VAL A 1 101 ? 18.993 1.774 27.793 1.00 74.44 101 VAL A CA 1
ATOM 794 C C . VAL A 1 101 ? 19.544 0.811 26.749 1.00 74.44 101 VAL A C 1
ATOM 796 O O . VAL A 1 101 ? 20.059 -0.227 27.146 1.00 74.44 101 VAL A O 1
ATOM 799 N N . LYS A 1 102 ? 19.615 1.196 25.465 1.00 67.00 102 LYS A N 1
ATOM 800 C CA . LYS A 1 102 ? 20.234 0.375 24.404 1.00 67.00 102 LYS A CA 1
ATOM 801 C C . LYS A 1 102 ? 21.658 -0.070 24.770 1.00 67.00 102 LYS A C 1
ATOM 803 O O . LYS A 1 102 ? 21.982 -1.254 24.717 1.00 67.00 102 LYS A O 1
ATOM 808 N N . SER A 1 103 ? 22.505 0.850 25.244 1.00 73.19 103 SER A N 1
ATOM 809 C CA . SER A 1 103 ? 23.868 0.517 25.698 1.00 73.19 103 SER A CA 1
ATOM 810 C C . SER A 1 103 ? 23.889 -0.431 26.906 1.00 73.19 103 SER A C 1
ATOM 812 O O . SER A 1 103 ? 24.801 -1.250 27.021 1.00 73.19 103 SER A O 1
ATOM 814 N N . LEU A 1 104 ? 22.971 -0.283 27.863 1.00 73.56 104 LEU A N 1
ATOM 815 C CA . LEU A 1 104 ? 22.907 -1.142 29.049 1.00 73.56 104 LEU A CA 1
ATOM 816 C C . LEU A 1 104 ? 22.395 -2.536 28.692 1.00 73.56 104 LEU A C 1
ATOM 818 O O . LEU A 1 104 ? 23.014 -3.515 29.103 1.00 73.56 104 LEU A O 1
ATOM 822 N N . THR A 1 105 ? 21.343 -2.621 27.880 1.00 72.38 105 THR A N 1
ATOM 823 C CA . THR A 1 105 ? 20.794 -3.872 27.353 1.00 72.38 105 THR A CA 1
ATOM 824 C C . THR A 1 105 ? 21.854 -4.638 26.567 1.00 72.38 105 THR A C 1
ATOM 826 O O . THR A 1 105 ? 22.083 -5.811 26.850 1.00 72.38 105 THR A O 1
ATOM 829 N N . ALA A 1 106 ? 22.609 -3.970 25.687 1.00 70.31 106 ALA A N 1
ATOM 830 C CA . ALA A 1 106 ? 23.710 -4.595 24.955 1.00 70.31 106 ALA A CA 1
ATOM 831 C C . ALA A 1 106 ? 24.801 -5.153 25.890 1.00 70.31 106 ALA A C 1
ATOM 833 O O . ALA A 1 106 ? 25.277 -6.271 25.707 1.00 70.31 106 ALA A O 1
ATOM 834 N N . ARG A 1 107 ? 25.190 -4.407 26.935 1.00 77.12 107 ARG A N 1
ATOM 835 C CA . ARG A 1 107 ? 26.179 -4.888 27.920 1.00 77.12 107 ARG A CA 1
ATOM 836 C C . ARG A 1 107 ? 25.658 -6.059 28.742 1.00 77.12 107 ARG A C 1
ATOM 838 O O . ARG A 1 107 ? 26.422 -6.980 29.013 1.00 77.12 107 ARG A O 1
ATOM 845 N N . LEU A 1 108 ? 24.388 -6.017 29.140 1.00 77.06 108 LEU A N 1
ATOM 846 C CA . LEU A 1 108 ? 23.741 -7.099 29.873 1.00 77.06 108 LEU A CA 1
ATOM 847 C C . LEU A 1 108 ? 23.682 -8.367 29.017 1.00 77.06 108 LEU A C 1
ATOM 849 O O . LEU A 1 108 ? 24.055 -9.433 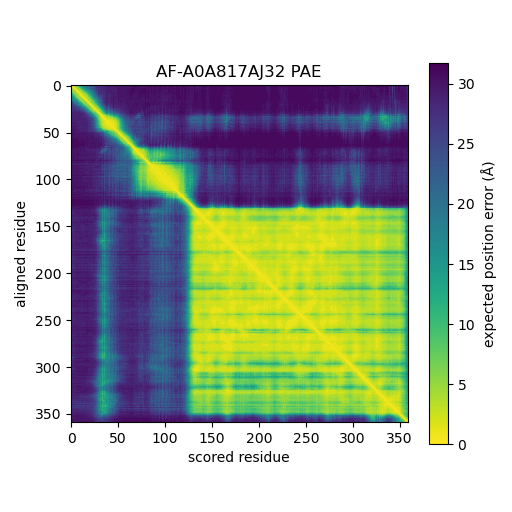29.493 1.00 77.06 108 LEU A O 1
ATOM 853 N N . TYR A 1 109 ? 23.303 -8.238 27.745 1.00 73.56 109 TYR A N 1
ATOM 854 C CA . TYR A 1 109 ? 23.283 -9.340 26.789 1.00 73.56 109 TYR A CA 1
ATOM 855 C C . TYR A 1 109 ? 24.667 -9.978 26.616 1.00 73.56 109 TYR A C 1
ATOM 857 O O . TYR A 1 109 ? 24.804 -11.199 26.695 1.00 73.56 109 TYR A O 1
ATOM 865 N N . LEU A 1 110 ? 25.713 -9.163 26.445 1.00 78.69 110 LEU A N 1
ATOM 866 C CA . LEU A 1 110 ? 27.092 -9.653 26.356 1.00 78.69 110 LEU A CA 1
ATOM 867 C C . LEU A 1 110 ? 27.525 -10.378 27.641 1.00 78.69 110 LEU A C 1
ATOM 869 O O . LEU A 1 110 ? 28.171 -11.421 27.565 1.00 78.69 110 LEU A O 1
ATOM 873 N N . ALA A 1 111 ? 27.140 -9.856 28.810 1.00 78.06 111 ALA A N 1
ATOM 874 C CA . ALA A 1 111 ? 27.468 -10.451 30.103 1.00 78.06 111 ALA A CA 1
ATOM 875 C C . ALA A 1 111 ? 26.745 -11.787 30.347 1.00 78.06 111 ALA A C 1
ATOM 877 O O . ALA A 1 111 ? 27.377 -12.732 30.810 1.00 78.06 111 ALA A O 1
ATOM 878 N N . ILE A 1 112 ? 25.454 -11.890 30.009 1.00 80.12 112 ILE A N 1
ATOM 879 C CA . ILE A 1 112 ? 24.669 -13.133 30.138 1.00 80.12 112 ILE A CA 1
ATOM 880 C C . ILE A 1 112 ? 25.256 -14.240 29.257 1.00 80.12 112 ILE A C 1
ATOM 882 O O . ILE A 1 112 ? 25.340 -15.390 29.681 1.00 80.12 112 ILE A O 1
ATOM 886 N N . ASN A 1 113 ? 25.701 -13.889 28.050 1.00 76.69 113 ASN A N 1
ATOM 887 C CA . ASN A 1 113 ? 26.226 -14.848 27.081 1.00 76.69 113 ASN A CA 1
ATOM 888 C C . ASN A 1 113 ? 27.746 -15.083 27.198 1.00 76.69 113 ASN A C 1
ATOM 890 O O . ASN A 1 113 ? 28.314 -15.773 26.356 1.00 76.69 113 ASN A O 1
ATOM 894 N N . ASN A 1 114 ? 28.418 -14.528 28.221 1.00 79.19 114 ASN A N 1
ATOM 895 C CA . ASN A 1 114 ? 29.877 -14.598 28.408 1.00 79.19 114 ASN A CA 1
ATOM 896 C C . ASN A 1 114 ? 30.694 -14.183 27.161 1.00 79.19 114 ASN A C 1
ATOM 898 O O . ASN A 1 114 ? 31.801 -14.675 26.944 1.00 79.19 114 ASN A O 1
ATOM 902 N N . ILE A 1 115 ? 30.167 -13.263 26.345 1.00 71.00 115 ILE A N 1
ATOM 903 C CA . ILE A 1 115 ? 30.820 -12.795 25.116 1.00 71.00 115 ILE A CA 1
ATOM 904 C C . ILE A 1 115 ? 31.812 -11.691 25.480 1.00 71.00 115 ILE A C 1
ATOM 906 O O . ILE A 1 115 ? 31.440 -10.644 26.019 1.00 71.00 115 ILE A O 1
ATOM 910 N N . THR A 1 116 ? 33.091 -11.899 25.176 1.00 74.81 116 THR A N 1
ATOM 911 C CA . THR A 1 116 ? 34.142 -10.919 25.455 1.00 74.81 116 THR A CA 1
ATOM 912 C C . THR A 1 116 ? 34.336 -9.962 24.280 1.00 74.81 116 THR A C 1
ATOM 914 O O . THR A 1 116 ? 34.004 -10.253 23.134 1.00 74.81 116 THR A O 1
ATOM 917 N N . LYS A 1 117 ? 34.942 -8.794 24.533 1.00 61.22 117 LYS A N 1
ATOM 918 C CA . LYS A 1 117 ? 35.248 -7.810 23.478 1.00 61.22 117 LYS A CA 1
ATOM 919 C C . LYS A 1 117 ? 36.147 -8.380 22.363 1.00 61.22 117 LYS A C 1
ATOM 921 O O . LYS A 1 117 ? 36.166 -7.831 21.268 1.00 61.22 117 LYS A O 1
ATOM 926 N N . ALA A 1 118 ? 36.886 -9.456 22.642 1.00 60.25 118 ALA A N 1
ATOM 927 C CA . ALA A 1 118 ? 37.727 -10.154 21.672 1.00 60.25 118 ALA A CA 1
ATOM 928 C C . ALA A 1 118 ? 36.929 -11.077 20.729 1.00 60.25 118 ALA A C 1
ATOM 930 O O . ALA A 1 118 ? 37.395 -11.350 19.625 1.00 60.25 118 ALA A O 1
ATOM 931 N N . ASP A 1 119 ? 35.721 -11.490 21.127 1.00 61.38 119 ASP A N 1
ATOM 932 C CA . ASP A 1 119 ? 34.817 -12.330 20.329 1.00 61.38 119 ASP A CA 1
ATOM 933 C C . ASP A 1 119 ? 34.007 -11.508 19.308 1.00 61.38 119 ASP A C 1
ATOM 935 O O . ASP A 1 119 ? 33.389 -12.058 18.397 1.00 61.38 119 ASP A O 1
ATOM 939 N N . LEU A 1 120 ? 34.056 -10.173 19.406 1.00 60.38 120 LEU A N 1
ATOM 940 C CA . LEU A 1 120 ? 33.440 -9.232 18.466 1.00 60.38 120 LEU A CA 1
ATOM 941 C C . LEU A 1 120 ? 34.233 -9.162 17.145 1.00 60.38 120 LEU A C 1
ATOM 943 O O . LEU A 1 120 ? 34.823 -8.138 16.799 1.00 60.38 120 LEU A O 1
ATOM 947 N N . LYS A 1 121 ? 34.227 -10.245 16.362 1.00 49.78 121 LYS A N 1
ATOM 948 C CA . LYS A 1 121 ? 34.438 -10.171 14.910 1.00 49.78 121 LYS A CA 1
ATOM 949 C C . LYS A 1 121 ? 33.098 -9.862 14.257 1.00 49.78 121 LYS A C 1
ATOM 951 O O . LYS A 1 121 ? 32.252 -10.742 14.204 1.00 49.78 121 LYS A O 1
ATOM 956 N N . HIS A 1 122 ? 32.928 -8.613 13.813 1.00 48.66 122 HIS A N 1
ATOM 957 C CA . HIS A 1 122 ? 31.889 -8.077 12.914 1.00 48.66 122 HIS A CA 1
ATOM 958 C C . HIS A 1 122 ? 30.670 -8.989 12.659 1.00 48.66 122 HIS A C 1
ATOM 960 O O . HIS A 1 122 ? 30.400 -9.375 11.531 1.00 48.66 122 HIS A O 1
ATOM 966 N N . THR A 1 123 ? 29.937 -9.342 13.713 1.00 40.91 123 THR A N 1
ATOM 967 C CA . THR A 1 123 ? 28.708 -10.138 13.623 1.00 40.91 123 THR A CA 1
ATOM 968 C C . THR A 1 123 ? 27.800 -9.717 14.778 1.00 40.91 123 THR A C 1
ATOM 970 O O . THR A 1 123 ? 27.544 -10.477 15.703 1.00 40.91 123 THR A O 1
ATOM 973 N N . MET A 1 124 ? 27.369 -8.452 14.776 1.00 38.44 124 MET A N 1
ATOM 974 C CA . MET A 1 124 ? 26.176 -8.046 15.525 1.00 38.44 124 MET A CA 1
ATOM 975 C C . MET A 1 124 ? 24.969 -8.293 14.620 1.00 38.44 124 MET A C 1
ATOM 977 O O . MET A 1 124 ? 24.427 -7.367 14.038 1.00 38.44 124 MET A O 1
ATOM 981 N N . TYR A 1 125 ? 24.589 -9.561 14.478 1.00 38.12 125 TYR A N 1
ATOM 982 C CA . TYR A 1 125 ? 23.192 -9.910 14.246 1.00 38.12 125 TYR A CA 1
ATOM 983 C C . TYR A 1 125 ? 22.593 -10.164 15.627 1.00 38.12 125 TYR A C 1
ATOM 985 O O . TYR A 1 125 ? 22.510 -11.294 16.100 1.00 38.12 125 TYR A O 1
ATOM 993 N N . THR A 1 126 ? 22.277 -9.082 16.330 1.00 35.84 126 THR A N 1
ATOM 994 C CA . THR A 1 126 ? 21.167 -9.115 17.276 1.00 35.84 126 THR A CA 1
ATOM 995 C C . THR A 1 126 ? 19.927 -8.910 16.430 1.00 35.84 126 THR A C 1
ATOM 997 O O . THR A 1 126 ? 19.785 -7.856 15.818 1.00 35.84 126 THR A O 1
ATOM 1000 N N . THR A 1 127 ? 19.073 -9.925 16.358 1.00 37.53 127 THR A N 1
ATOM 1001 C CA . THR A 1 127 ? 17.693 -9.806 15.889 1.00 37.53 127 THR A CA 1
ATOM 1002 C C . THR A 1 127 ? 16.943 -8.894 16.865 1.00 37.53 127 THR A C 1
ATOM 1004 O O . THR A 1 127 ? 16.217 -9.359 17.735 1.00 37.53 127 THR A O 1
ATOM 1007 N N . GLU A 1 128 ? 17.199 -7.590 16.802 1.00 40.91 128 GLU A N 1
ATOM 1008 C CA . GLU A 1 128 ? 16.151 -6.615 17.069 1.00 40.91 128 GLU A CA 1
ATOM 1009 C C . GLU A 1 128 ? 15.307 -6.654 15.791 1.00 40.91 128 GLU A C 1
ATOM 1011 O O . GLU A 1 128 ? 15.850 -6.475 14.699 1.00 40.91 128 GLU A O 1
ATOM 1016 N N . GLN A 1 129 ? 14.017 -6.986 15.884 1.00 46.81 129 GLN A N 1
ATOM 1017 C CA . GLN A 1 129 ? 13.098 -6.519 14.850 1.00 46.81 129 GLN A CA 1
ATOM 1018 C C . GLN A 1 129 ? 13.270 -5.001 14.871 1.00 46.81 129 GLN A C 1
ATOM 1020 O O . GLN A 1 129 ? 12.953 -4.372 15.880 1.00 46.81 129 GLN A O 1
ATOM 1025 N N . GLU A 1 130 ? 13.908 -4.433 13.846 1.00 54.88 130 GLU A N 1
ATOM 1026 C CA . GLU A 1 130 ? 13.822 -2.993 13.639 1.00 54.88 130 GLU A CA 1
ATOM 1027 C C . GLU A 1 130 ? 12.328 -2.703 13.573 1.00 54.88 130 GLU A C 1
ATOM 1029 O O . GLU A 1 130 ? 11.636 -3.247 12.718 1.00 54.88 130 GLU A O 1
ATOM 1034 N N . GLU A 1 131 ? 11.816 -1.965 14.553 1.00 66.19 131 GLU A N 1
ATOM 1035 C CA . GLU A 1 131 ? 10.432 -1.520 14.555 1.00 66.19 131 GLU A CA 1
ATOM 1036 C C . GLU A 1 131 ? 10.258 -0.670 13.296 1.00 66.19 131 GLU A C 1
ATOM 1038 O O . GLU A 1 131 ? 10.842 0.409 13.168 1.00 66.19 131 GLU A O 1
ATOM 1043 N N . ILE A 1 132 ? 9.577 -1.236 12.300 1.00 89.12 132 ILE A N 1
ATOM 1044 C CA . ILE A 1 132 ? 9.397 -0.590 11.007 1.00 89.12 132 ILE A CA 1
ATOM 1045 C C . ILE A 1 132 ? 8.261 0.404 11.201 1.00 89.12 132 ILE A C 1
ATOM 1047 O O . ILE A 1 132 ? 7.091 0.025 11.215 1.00 89.12 132 ILE A O 1
ATOM 1051 N N . GLU A 1 133 ? 8.613 1.670 11.381 1.00 91.69 133 GLU A N 1
ATOM 1052 C CA . GLU A 1 133 ? 7.663 2.765 11.551 1.00 91.69 133 GLU A CA 1
ATOM 1053 C C . GLU A 1 133 ? 7.792 3.793 10.426 1.00 91.69 133 GLU A C 1
ATOM 1055 O O . GLU A 1 133 ? 8.886 4.073 9.932 1.00 91.69 133 GLU A O 1
ATOM 1060 N N . ALA A 1 134 ? 6.674 4.389 10.024 1.00 91.62 134 ALA A N 1
ATOM 1061 C CA . ALA A 1 134 ? 6.654 5.493 9.074 1.00 91.62 134 ALA A CA 1
ATOM 1062 C C . ALA A 1 134 ? 5.627 6.555 9.484 1.00 91.62 134 ALA A C 1
ATOM 1064 O O . ALA A 1 134 ? 4.630 6.237 10.139 1.00 91.62 134 ALA A O 1
ATOM 1065 N N . PRO A 1 135 ? 5.846 7.831 9.112 1.00 92.94 135 PRO A N 1
ATOM 1066 C CA . PRO A 1 135 ? 4.897 8.886 9.425 1.00 92.94 135 PRO A CA 1
ATOM 1067 C C . PRO A 1 135 ? 3.571 8.634 8.707 1.00 92.94 135 PRO A C 1
ATOM 1069 O O . PRO A 1 135 ? 3.558 8.281 7.528 1.00 92.94 135 PRO A O 1
ATOM 1072 N N . LEU A 1 136 ? 2.468 8.870 9.405 1.00 94.69 136 LEU A N 1
ATOM 1073 C CA . LEU A 1 136 ? 1.113 8.841 8.869 1.00 94.69 136 LEU A CA 1
ATOM 1074 C C . LEU A 1 136 ? 0.529 10.252 8.930 1.00 94.69 136 LEU A C 1
ATOM 1076 O O . LEU A 1 136 ? 0.588 10.921 9.964 1.00 94.69 136 LEU A O 1
ATOM 1080 N N . ILE A 1 137 ? -0.020 10.716 7.810 1.00 94.81 137 ILE A N 1
ATOM 1081 C CA . ILE A 1 137 ? -0.629 12.042 7.674 1.00 94.81 137 ILE A CA 1
ATOM 1082 C C . ILE A 1 137 ? -1.984 11.958 6.975 1.00 94.81 137 ILE A C 1
ATOM 1084 O O . ILE A 1 137 ? -2.276 10.996 6.267 1.00 94.81 137 ILE A O 1
ATOM 1088 N N . SER A 1 138 ? -2.794 13.002 7.131 1.00 95.62 138 SER A N 1
ATOM 1089 C CA . SER A 1 138 ? -3.974 13.211 6.292 1.00 95.62 138 SER A CA 1
ATOM 1090 C C . SER A 1 138 ? -3.574 13.764 4.918 1.00 95.62 138 SER A C 1
ATOM 1092 O O . SER A 1 138 ? -2.804 14.723 4.835 1.00 95.62 138 SER A O 1
ATOM 1094 N N . GLY A 1 139 ? -4.125 13.200 3.843 1.00 93.06 139 GLY A N 1
ATOM 1095 C CA . GLY A 1 139 ? -3.906 13.639 2.463 1.00 93.06 139 GLY A CA 1
ATOM 1096 C C . GLY A 1 139 ? -4.716 14.874 2.050 1.00 93.06 139 GLY A C 1
ATOM 1097 O O . GLY A 1 139 ? -4.638 15.304 0.895 1.00 93.06 139 GLY A O 1
ATOM 1098 N N . THR A 1 140 ? -5.479 15.492 2.958 1.00 92.31 140 THR A N 1
ATOM 1099 C CA . THR A 1 140 ? -6.333 16.658 2.648 1.00 92.31 140 THR A CA 1
ATOM 1100 C C . THR A 1 140 ? -5.559 17.836 2.078 1.00 92.31 140 THR A C 1
ATOM 1102 O O . THR A 1 140 ? -6.029 18.495 1.150 1.00 92.31 140 THR A O 1
ATOM 1105 N N . THR A 1 141 ? -4.343 18.075 2.568 1.00 87.31 141 THR A N 1
ATOM 1106 C CA . THR A 1 141 ? -3.469 19.143 2.057 1.00 87.31 141 THR A CA 1
ATOM 1107 C C . THR A 1 141 ? -2.949 18.862 0.639 1.00 87.31 141 THR A C 1
ATOM 1109 O O . THR A 1 141 ? -2.488 19.779 -0.039 1.00 87.31 141 THR A O 1
ATOM 1112 N N . GLN A 1 142 ? -3.073 17.620 0.158 1.00 88.81 142 GLN A N 1
ATOM 1113 C CA . GLN A 1 142 ? -2.783 17.190 -1.215 1.00 88.81 142 GLN A CA 1
ATOM 1114 C C . GLN A 1 142 ? -4.059 17.065 -2.069 1.00 88.81 142 GLN A C 1
ATOM 1116 O O . GLN A 1 142 ? -3.987 16.666 -3.229 1.00 88.81 142 GLN A O 1
ATOM 1121 N N . GLY A 1 143 ? -5.228 17.427 -1.527 1.00 89.06 143 GLY A N 1
ATOM 1122 C CA . GLY A 1 143 ? -6.514 17.311 -2.216 1.00 89.06 143 GLY A CA 1
ATOM 1123 C C . GLY A 1 143 ? -7.114 15.903 -2.194 1.00 89.06 143 GLY A C 1
ATOM 1124 O O . GLY A 1 143 ? -8.027 15.637 -2.973 1.00 89.06 143 GLY A O 1
ATOM 1125 N N . SER A 1 144 ? -6.621 15.024 -1.318 1.00 90.81 144 SER A N 1
ATOM 1126 C CA . SER A 1 144 ? -7.119 13.659 -1.140 1.00 90.81 144 SER A CA 1
ATOM 1127 C C . SER A 1 144 ? -7.955 13.507 0.129 1.00 90.81 144 SER A C 1
ATOM 1129 O O . SER A 1 144 ? -7.734 14.201 1.120 1.00 90.81 144 SER A O 1
ATOM 1131 N N . GLY A 1 145 ? -8.923 12.590 0.100 1.00 91.25 145 GLY A N 1
ATOM 1132 C CA . GLY A 1 145 ? -9.649 12.145 1.294 1.00 91.25 145 GLY A CA 1
ATOM 1133 C C . GLY A 1 145 ? -8.921 11.052 2.083 1.00 91.25 145 GLY A C 1
ATOM 1134 O O . GLY A 1 145 ? -9.364 10.715 3.178 1.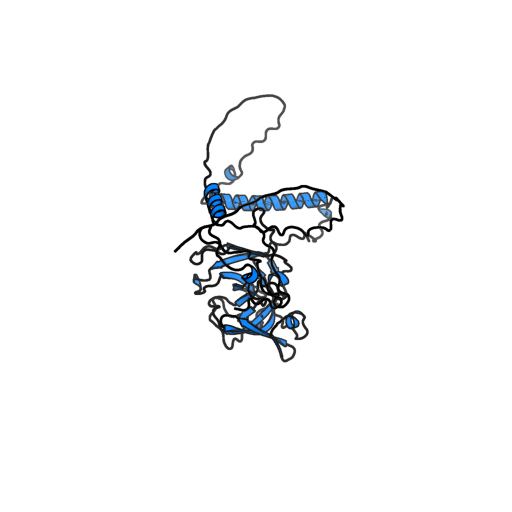00 91.25 145 GLY A O 1
ATOM 1135 N N . GLU A 1 146 ? -7.827 10.523 1.533 1.00 93.75 146 GLU A N 1
ATOM 1136 C CA . GLU A 1 146 ? -7.110 9.363 2.057 1.00 93.75 146 GLU A CA 1
ATOM 1137 C C . GLU A 1 146 ? -6.010 9.736 3.058 1.00 93.75 146 GLU A C 1
ATOM 1139 O O . GLU A 1 146 ? -5.572 10.886 3.145 1.00 93.75 146 GLU A O 1
ATOM 1144 N N . TYR A 1 147 ? -5.523 8.735 3.793 1.00 95.88 147 TYR A N 1
ATOM 1145 C CA . TYR A 1 147 ? -4.355 8.863 4.663 1.00 95.88 147 TYR A CA 1
ATOM 1146 C C . TYR A 1 147 ? -3.097 8.376 3.956 1.00 95.88 147 TYR A C 1
ATOM 1148 O O . TYR A 1 147 ? -3.093 7.324 3.313 1.00 95.88 147 TYR A O 1
ATOM 1156 N N . PHE A 1 148 ? -2.019 9.146 4.093 1.00 96.19 148 PHE A N 1
ATOM 1157 C CA . PHE A 1 148 ? -0.755 8.884 3.423 1.00 96.19 148 PHE A CA 1
ATOM 1158 C C . PHE A 1 148 ? 0.341 8.510 4.405 1.00 96.19 148 PHE A C 1
ATOM 1160 O O . PHE A 1 148 ? 0.384 8.989 5.540 1.00 96.19 148 PHE A O 1
ATOM 1167 N N . THR A 1 149 ? 1.299 7.740 3.908 1.00 96.25 149 THR A N 1
ATOM 1168 C CA . THR A 1 149 ? 2.622 7.607 4.508 1.00 96.25 149 THR A CA 1
ATOM 1169 C C . THR A 1 149 ? 3.712 7.991 3.511 1.00 96.25 149 THR A C 1
ATOM 1171 O O . THR A 1 149 ? 3.463 8.053 2.303 1.00 96.25 149 THR A O 1
ATOM 1174 N N . ARG A 1 150 ? 4.916 8.285 4.012 1.00 94.44 150 ARG A N 1
ATOM 1175 C CA . ARG A 1 150 ? 6.105 8.492 3.177 1.00 94.44 150 ARG A CA 1
ATOM 1176 C C . ARG A 1 150 ? 6.923 7.210 3.118 1.00 94.44 150 ARG A C 1
ATOM 1178 O O . ARG A 1 150 ? 7.291 6.670 4.159 1.00 94.44 150 ARG A O 1
ATOM 1185 N N . VAL A 1 151 ? 7.199 6.761 1.898 1.00 96.50 151 VAL A N 1
ATOM 1186 C CA . VAL A 1 151 ? 8.055 5.604 1.617 1.00 96.50 151 VAL A CA 1
ATOM 1187 C C . VAL A 1 151 ? 9.087 6.002 0.575 1.00 96.50 151 VAL A C 1
ATOM 1189 O O . VAL A 1 151 ? 8.755 6.613 -0.443 1.00 96.50 151 VAL A O 1
ATOM 1192 N N . GLY A 1 152 ? 10.341 5.634 0.807 1.00 98.00 152 GLY A N 1
ATOM 1193 C CA . GLY A 1 152 ? 11.394 5.729 -0.191 1.00 98.00 152 GLY A CA 1
ATOM 1194 C C . GLY A 1 152 ? 11.297 4.574 -1.183 1.00 98.00 152 GLY A C 1
ATOM 1195 O O . GLY A 1 152 ? 11.326 3.418 -0.780 1.00 98.00 152 GLY A O 1
ATOM 1196 N N . ILE A 1 153 ? 11.213 4.861 -2.478 1.00 98.25 153 ILE A N 1
ATOM 1197 C CA . ILE A 1 153 ? 11.137 3.833 -3.524 1.00 98.25 153 ILE A CA 1
ATOM 1198 C C . ILE A 1 153 ? 12.399 3.863 -4.382 1.00 98.25 153 ILE A C 1
ATOM 1200 O O . ILE A 1 153 ? 12.825 4.929 -4.841 1.00 98.25 153 ILE A O 1
ATOM 1204 N N . GLY A 1 154 ? 12.971 2.685 -4.624 1.00 97.81 154 GLY A N 1
ATOM 1205 C CA . GLY A 1 154 ? 14.085 2.485 -5.543 1.00 97.81 154 GLY A CA 1
ATOM 1206 C C . GLY A 1 154 ? 15.474 2.606 -4.927 1.00 97.81 154 GLY A C 1
ATOM 1207 O O . GLY A 1 154 ? 15.651 2.905 -3.748 1.00 97.81 154 GLY A O 1
ATOM 1208 N N . SER A 1 155 ? 16.483 2.392 -5.770 1.00 97.31 155 SER A N 1
ATOM 1209 C CA . SER A 1 155 ? 17.900 2.560 -5.438 1.00 97.31 155 SER A CA 1
ATOM 1210 C C . SER A 1 155 ? 18.564 3.507 -6.446 1.00 97.31 155 SER A C 1
ATOM 1212 O O . SER A 1 155 ? 18.829 3.090 -7.578 1.00 97.31 155 SER A O 1
ATOM 1214 N N . PRO A 1 156 ? 18.862 4.772 -6.078 1.00 96.75 156 PRO A N 1
ATOM 1215 C CA . PRO A 1 156 ? 18.685 5.383 -4.754 1.00 96.75 156 PRO A CA 1
ATOM 1216 C C . PRO A 1 156 ? 17.216 5.670 -4.406 1.00 96.75 156 PRO A C 1
ATOM 1218 O O . PRO A 1 156 ? 16.431 6.015 -5.290 1.00 96.75 156 PRO A O 1
ATOM 1221 N N . ALA A 1 157 ? 16.894 5.604 -3.111 1.00 96.88 157 ALA A N 1
ATOM 1222 C CA . ALA A 1 157 ? 15.543 5.817 -2.601 1.00 96.88 157 ALA A CA 1
ATOM 1223 C C . ALA A 1 157 ? 15.033 7.235 -2.888 1.00 96.88 157 ALA A C 1
ATOM 1225 O O . ALA A 1 157 ? 15.731 8.231 -2.661 1.00 96.88 157 ALA A O 1
ATOM 1226 N N . ARG A 1 158 ? 13.792 7.318 -3.375 1.00 96.44 158 ARG A N 1
ATOM 1227 C CA . ARG A 1 158 ? 13.049 8.568 -3.560 1.00 96.44 158 ARG A CA 1
ATOM 1228 C C . ARG A 1 158 ? 11.768 8.523 -2.748 1.00 96.44 158 ARG A C 1
ATOM 1230 O O . ARG A 1 158 ? 10.922 7.671 -2.987 1.00 96.44 158 ARG A O 1
ATOM 1237 N N . GLU A 1 159 ? 11.645 9.450 -1.811 1.00 96.81 159 GLU A N 1
ATOM 1238 C CA . GLU A 1 159 ? 10.471 9.580 -0.950 1.00 96.81 159 GLU A CA 1
ATOM 1239 C C . GLU A 1 159 ? 9.240 9.990 -1.753 1.00 96.81 159 GLU A C 1
ATOM 1241 O O . GLU A 1 159 ? 9.266 11.027 -2.416 1.00 96.81 159 GLU A O 1
ATOM 1246 N N . VAL A 1 160 ? 8.164 9.218 -1.639 1.00 97.44 160 VAL A N 1
ATOM 1247 C CA . VAL A 1 160 ? 6.865 9.498 -2.259 1.00 97.44 160 VAL A CA 1
ATOM 1248 C C . VAL A 1 160 ? 5.732 9.313 -1.255 1.00 97.44 160 VAL A C 1
ATOM 1250 O O . VAL A 1 160 ? 5.870 8.565 -0.284 1.00 97.44 160 VAL A O 1
ATOM 1253 N N . TYR A 1 161 ? 4.605 9.988 -1.485 1.00 97.38 161 TYR A N 1
ATOM 1254 C CA . TYR A 1 161 ? 3.379 9.695 -0.746 1.00 97.38 161 TYR A CA 1
ATOM 1255 C C . TYR A 1 161 ? 2.702 8.433 -1.266 1.00 97.38 161 TYR A C 1
ATOM 1257 O O . TYR A 1 161 ? 2.504 8.290 -2.469 1.00 97.38 161 TYR A O 1
ATOM 1265 N N . MET A 1 162 ? 2.284 7.559 -0.357 1.00 97.94 162 MET A N 1
ATOM 1266 C CA . MET A 1 162 ? 1.505 6.366 -0.679 1.00 97.94 162 MET A CA 1
ATOM 1267 C C . MET A 1 162 ? 0.252 6.310 0.191 1.00 97.94 162 MET A C 1
ATOM 1269 O O . MET A 1 162 ? 0.332 6.567 1.394 1.00 97.94 162 MET A O 1
ATOM 1273 N N . VAL A 1 163 ? -0.888 5.965 -0.410 1.00 97.69 163 VAL A N 1
ATOM 1274 C CA . VAL A 1 163 ? -2.141 5.686 0.311 1.00 97.69 163 VAL A CA 1
ATOM 1275 C C . VAL A 1 163 ? -1.974 4.434 1.168 1.00 97.69 163 VAL A C 1
ATOM 1277 O O . VAL A 1 163 ? -1.372 3.463 0.719 1.00 97.69 163 VAL A O 1
ATOM 1280 N N . LEU A 1 164 ? -2.514 4.442 2.385 1.00 97.31 164 LEU A N 1
ATOM 1281 C CA . LEU A 1 164 ? -2.624 3.252 3.231 1.00 97.31 164 LEU A CA 1
ATOM 1282 C C . LEU A 1 164 ? -4.005 2.617 3.042 1.00 97.31 164 LEU A C 1
ATOM 1284 O O . LEU A 1 164 ? -5.005 3.245 3.382 1.00 97.31 164 LEU A O 1
ATOM 1288 N N . ASP A 1 165 ? -4.066 1.380 2.545 1.00 96.94 165 ASP A N 1
ATOM 1289 C CA . ASP A 1 165 ? -5.334 0.703 2.249 1.00 96.94 165 ASP A CA 1
ATOM 1290 C C . ASP A 1 165 ? -5.430 -0.668 2.927 1.00 96.94 165 ASP A C 1
ATOM 1292 O O . ASP A 1 165 ? -4.772 -1.625 2.535 1.00 96.94 165 ASP A O 1
ATOM 1296 N N . THR A 1 166 ? -6.284 -0.791 3.942 1.00 95.81 166 THR A N 1
ATOM 1297 C CA . THR A 1 166 ? -6.544 -2.061 4.647 1.00 95.81 166 THR A CA 1
ATOM 1298 C C . THR A 1 166 ? -7.512 -2.990 3.908 1.00 95.81 166 THR A C 1
ATOM 1300 O O . THR A 1 166 ? -7.781 -4.089 4.394 1.00 95.81 166 THR A O 1
ATOM 1303 N N . GLY A 1 167 ? -8.039 -2.561 2.758 1.00 93.56 167 GLY A N 1
ATOM 1304 C CA . GLY A 1 167 ? -8.991 -3.288 1.923 1.00 93.56 167 GLY A CA 1
ATOM 1305 C C . GLY A 1 167 ? -8.391 -3.952 0.683 1.00 93.56 167 GLY A C 1
ATOM 1306 O O . GLY A 1 167 ? -9.146 -4.542 -0.084 1.00 93.56 167 GLY A O 1
ATOM 1307 N N . SER A 1 168 ? -7.075 -3.887 0.464 1.00 95.38 168 SER A N 1
ATOM 1308 C CA . SER A 1 168 ? -6.426 -4.566 -0.663 1.00 95.38 168 SER A CA 1
ATOM 1309 C C . SER A 1 168 ? -5.037 -5.103 -0.318 1.00 95.38 168 SER A C 1
ATOM 1311 O O . SER A 1 168 ? -4.400 -4.678 0.649 1.00 95.38 168 SER A O 1
ATOM 1313 N N . ASP A 1 169 ? -4.567 -6.065 -1.115 1.00 96.62 169 ASP A N 1
ATOM 1314 C CA . ASP A 1 169 ? -3.268 -6.713 -0.907 1.00 96.62 169 ASP A CA 1
ATOM 1315 C C . ASP A 1 169 ? -2.164 -6.154 -1.812 1.00 96.62 169 ASP A C 1
ATOM 1317 O O . ASP A 1 169 ? -0.992 -6.207 -1.462 1.00 96.62 169 ASP A O 1
ATOM 1321 N N . VAL A 1 170 ? -2.477 -5.627 -2.993 1.00 98.19 170 VAL A N 1
ATOM 1322 C CA . VAL A 1 170 ? -1.437 -5.264 -3.966 1.00 98.19 170 VAL A CA 1
ATOM 1323 C C . VAL A 1 170 ? -0.872 -3.875 -3.670 1.00 98.19 170 VAL A C 1
ATOM 1325 O O . VAL A 1 170 ? -1.569 -2.872 -3.793 1.00 98.19 170 VAL A O 1
ATOM 1328 N N . ASN A 1 171 ? 0.425 -3.806 -3.362 1.00 98.56 171 ASN A N 1
ATOM 1329 C CA . ASN A 1 171 ? 1.179 -2.550 -3.393 1.00 98.56 171 ASN A CA 1
ATOM 1330 C C . ASN A 1 171 ? 1.404 -2.127 -4.846 1.00 98.56 171 ASN A C 1
ATOM 1332 O O . ASN A 1 171 ? 1.841 -2.950 -5.651 1.00 98.56 171 ASN A O 1
ATOM 1336 N N . TRP A 1 172 ? 1.183 -0.863 -5.192 1.00 98.62 172 TRP A N 1
ATOM 1337 C CA . TRP A 1 172 ? 1.460 -0.359 -6.539 1.00 98.62 172 TRP A CA 1
ATOM 1338 C C . TRP A 1 172 ? 1.795 1.129 -6.545 1.00 98.62 172 TRP A C 1
ATOM 1340 O O . TRP A 1 172 ? 1.426 1.863 -5.632 1.00 98.62 172 TRP A O 1
ATOM 1350 N N . LEU A 1 173 ? 2.486 1.576 -7.593 1.00 98.38 173 LEU A N 1
ATOM 1351 C CA . LEU A 1 173 ? 2.783 2.982 -7.858 1.00 98.38 173 LEU A CA 1
ATOM 1352 C C . LEU A 1 173 ? 2.692 3.310 -9.349 1.00 98.38 173 LEU A C 1
ATOM 1354 O O . LEU A 1 173 ? 2.858 2.430 -10.195 1.00 98.38 173 LEU A O 1
ATOM 1358 N N . GLN A 1 174 ? 2.466 4.582 -9.683 1.00 98.56 174 GLN A N 1
ATOM 1359 C CA . GLN A 1 174 ? 2.470 5.028 -11.074 1.00 98.56 174 GLN A CA 1
ATOM 1360 C C . GLN A 1 174 ? 3.894 5.006 -11.640 1.00 98.56 174 GLN A C 1
ATOM 1362 O O . GLN A 1 174 ? 4.821 5.615 -11.091 1.00 98.56 174 GLN A O 1
ATOM 1367 N N . CYS A 1 175 ? 4.040 4.351 -12.787 1.00 98.50 175 CYS A N 1
ATOM 1368 C CA . CYS A 1 175 ? 5.302 4.143 -13.472 1.00 98.50 175 CYS A CA 1
ATOM 1369 C C . CYS A 1 175 ? 5.312 4.728 -14.880 1.00 98.50 175 CYS A C 1
ATOM 1371 O O . CYS A 1 175 ? 4.327 4.692 -15.619 1.00 98.50 175 CYS A O 1
ATOM 1373 N N . ALA A 1 176 ? 6.482 5.195 -15.292 1.00 97.94 176 ALA A N 1
ATOM 1374 C CA . ALA A 1 176 ? 6.744 5.573 -16.662 1.00 97.94 176 ALA A CA 1
ATOM 1375 C C . ALA A 1 176 ? 7.083 4.345 -17.538 1.00 97.94 176 ALA A C 1
ATOM 1377 O O . ALA A 1 176 ? 7.755 3.424 -17.068 1.00 97.94 176 ALA A O 1
ATOM 1378 N N . PRO A 1 177 ? 6.668 4.330 -18.819 1.00 97.25 177 PRO A N 1
ATOM 1379 C CA . PRO A 1 177 ? 5.789 5.315 -19.445 1.00 97.25 177 PRO A CA 1
ATOM 1380 C C . PRO A 1 177 ? 4.368 5.198 -18.889 1.00 97.25 177 PRO A C 1
ATOM 1382 O O . PRO A 1 177 ? 3.823 4.101 -18.843 1.00 97.25 177 PRO A O 1
ATOM 1385 N N . CYS A 1 178 ? 3.753 6.317 -18.508 1.00 95.56 178 CYS A N 1
ATOM 1386 C CA . CYS A 1 178 ? 2.350 6.291 -18.123 1.00 95.56 178 CYS A CA 1
ATOM 1387 C C . CYS A 1 178 ? 1.467 6.734 -19.288 1.00 95.56 178 CYS A C 1
ATOM 1389 O O . CYS A 1 178 ? 1.610 7.852 -19.788 1.00 95.56 178 CYS A O 1
ATOM 1391 N N . ALA A 1 179 ? 0.576 5.844 -19.723 1.00 94.69 179 ALA A N 1
ATOM 1392 C CA . ALA A 1 179 ? -0.381 6.109 -20.787 1.00 94.69 179 ALA A CA 1
ATOM 1393 C C . ALA A 1 179 ? -1.555 6.953 -20.275 1.00 94.69 179 ALA A C 1
ATOM 1395 O O . ALA A 1 179 ? -1.902 7.964 -20.883 1.00 94.69 179 ALA A O 1
ATOM 1396 N N . GLU A 1 180 ? -2.122 6.561 -19.135 1.00 94.81 180 GLU A N 1
ATOM 1397 C CA . GLU A 1 180 ? -3.238 7.240 -18.480 1.00 94.81 180 GLU A CA 1
ATOM 1398 C C . GLU A 1 180 ? -2.955 7.270 -16.978 1.00 94.81 180 GLU A C 1
ATOM 1400 O O . GLU A 1 180 ? -3.008 6.237 -16.329 1.00 94.81 180 GLU A O 1
ATOM 1405 N N . CYS A 1 181 ? -2.597 8.428 -16.424 1.00 96.25 181 CYS A N 1
ATOM 1406 C CA . CYS A 1 181 ? -2.299 8.585 -14.997 1.00 96.25 181 CYS A CA 1
ATOM 1407 C C . CYS A 1 181 ? -3.027 9.792 -14.430 1.00 96.25 181 CYS A C 1
ATOM 1409 O O . CYS A 1 181 ? -3.183 10.818 -15.103 1.00 96.25 181 CYS A O 1
ATOM 1411 N N . TYR A 1 182 ? -3.382 9.700 -13.155 1.00 95.25 182 TYR A N 1
ATOM 1412 C CA . TYR A 1 182 ? -3.821 10.849 -12.383 1.00 95.25 182 TYR A CA 1
ATOM 1413 C C . TYR A 1 182 ? -2.612 11.676 -11.912 1.00 95.25 182 TYR A C 1
ATOM 1415 O O . TYR A 1 182 ? -1.449 11.264 -11.982 1.00 95.25 182 TYR A O 1
ATOM 1423 N N . HIS A 1 183 ? -2.884 12.892 -11.438 1.00 94.25 183 HIS A N 1
ATOM 1424 C CA . HIS A 1 183 ? -1.844 13.778 -10.929 1.00 94.25 183 HIS A CA 1
ATOM 1425 C C . HIS A 1 183 ? -1.409 13.380 -9.509 1.00 94.25 183 HIS A C 1
ATOM 1427 O O . HIS A 1 183 ? -2.239 13.283 -8.602 1.00 94.25 183 HIS A O 1
ATOM 1433 N N . GLN A 1 184 ? -0.102 13.216 -9.317 1.00 95.75 184 GLN A N 1
ATOM 1434 C CA . GLN A 1 184 ? 0.545 12.921 -8.035 1.00 95.75 184 GLN A CA 1
ATOM 1435 C C . GLN A 1 184 ? 1.520 14.040 -7.634 1.00 95.75 184 GLN A C 1
ATOM 1437 O O . GLN A 1 184 ? 1.925 14.837 -8.482 1.00 95.75 184 GLN A O 1
ATOM 1442 N N . THR A 1 185 ? 1.892 14.100 -6.351 1.00 95.81 185 THR A N 1
ATOM 1443 C CA . THR A 1 185 ? 2.754 15.162 -5.797 1.00 95.81 185 THR A CA 1
ATOM 1444 C C . THR A 1 185 ? 4.198 15.038 -6.280 1.00 95.81 185 THR A C 1
ATOM 1446 O O . THR A 1 185 ? 4.770 15.986 -6.822 1.00 95.81 185 THR A O 1
ATOM 1449 N N . GLU A 1 186 ? 4.807 13.873 -6.073 1.00 96.88 186 GLU A N 1
ATOM 1450 C CA . GLU A 1 186 ? 6.158 13.580 -6.540 1.00 96.88 186 GLU A CA 1
ATOM 1451 C C . GLU A 1 186 ? 6.170 13.140 -8.016 1.00 96.88 186 GLU A C 1
ATOM 1453 O O . GLU A 1 186 ? 5.139 12.733 -8.542 1.00 96.88 186 GLU A O 1
ATOM 1458 N N . PRO A 1 187 ? 7.304 13.200 -8.737 1.00 97.12 187 PRO A N 1
ATOM 1459 C CA . PRO A 1 187 ? 7.376 12.707 -10.114 1.00 97.12 187 PRO A CA 1
ATOM 1460 C C . PRO A 1 187 ? 7.017 11.219 -10.236 1.00 97.12 187 PRO A C 1
ATOM 1462 O O . PRO A 1 187 ? 7.333 10.433 -9.343 1.00 97.12 187 PRO A O 1
ATOM 1465 N N . ILE A 1 188 ? 6.412 10.841 -11.368 1.00 98.31 188 ILE A N 1
ATOM 1466 C CA . ILE A 1 188 ? 6.142 9.438 -11.723 1.00 98.31 188 ILE A CA 1
ATOM 1467 C C . ILE A 1 188 ? 7.445 8.634 -11.641 1.00 98.31 188 ILE A C 1
ATOM 1469 O O . ILE A 1 188 ? 8.513 9.115 -12.037 1.00 98.31 188 ILE A O 1
ATOM 1473 N N . PHE A 1 189 ? 7.358 7.418 -11.104 1.00 98.44 189 PHE A N 1
ATOM 1474 C CA . PHE A 1 189 ? 8.523 6.565 -10.940 1.00 98.44 189 PHE A CA 1
ATOM 1475 C C . PHE A 1 189 ? 9.039 6.090 -12.301 1.00 98.44 189 PHE A C 1
ATOM 1477 O O . PHE A 1 189 ? 8.276 5.648 -13.154 1.00 98.44 189 PHE A O 1
ATOM 1484 N N . GLU A 1 190 ? 10.350 6.187 -12.506 1.00 98.19 190 GLU A N 1
ATOM 1485 C CA . GLU A 1 190 ? 11.022 5.780 -13.739 1.00 98.19 190 GLU A CA 1
ATOM 1486 C C . GLU A 1 190 ? 11.804 4.491 -13.463 1.00 98.19 190 GLU A C 1
ATOM 1488 O O . GLU A 1 190 ? 12.908 4.578 -12.902 1.00 98.19 190 GLU A O 1
ATOM 1493 N N . PRO A 1 191 ? 11.295 3.307 -13.861 1.00 97.81 191 PRO A N 1
ATOM 1494 C CA . PRO A 1 191 ? 11.908 2.024 -13.513 1.00 97.81 191 PRO A CA 1
ATOM 1495 C C . PRO A 1 191 ? 13.382 1.928 -13.908 1.00 97.81 191 PRO A C 1
ATOM 1497 O O . PRO A 1 191 ? 14.215 1.447 -13.148 1.00 97.81 191 PRO A O 1
ATOM 1500 N N . THR A 1 192 ? 13.746 2.496 -15.061 1.00 97.81 192 THR A N 1
ATOM 1501 C CA . THR A 1 192 ? 15.128 2.493 -15.569 1.00 97.81 192 THR A CA 1
ATOM 1502 C C . THR A 1 192 ? 16.113 3.301 -14.722 1.00 97.81 192 THR A C 1
ATOM 1504 O O . THR A 1 192 ? 17.318 3.230 -14.954 1.00 97.81 192 THR A O 1
ATOM 1507 N N . THR A 1 193 ? 15.624 4.122 -13.788 1.00 97.31 193 THR A N 1
ATOM 1508 C CA . THR A 1 193 ? 16.465 4.959 -12.918 1.00 97.31 193 THR A CA 1
ATOM 1509 C C . THR A 1 193 ? 16.787 4.314 -11.574 1.00 97.31 193 THR A C 1
ATOM 1511 O O . THR A 1 193 ? 17.627 4.848 -10.850 1.00 97.31 193 THR A O 1
ATOM 1514 N N . SER A 1 194 ? 16.157 3.181 -11.258 1.00 98.25 194 SER A N 1
ATOM 1515 C CA . SER A 1 194 ? 16.409 2.404 -10.047 1.00 98.25 194 SER A CA 1
ATOM 1516 C C . SER A 1 194 ? 17.241 1.170 -10.380 1.00 98.25 194 SER A C 1
ATOM 1518 O O . SER A 1 194 ? 16.912 0.415 -11.292 1.00 98.25 194 SER A O 1
ATOM 1520 N N . SER A 1 195 ? 18.328 0.938 -9.641 1.00 98.25 195 SER A N 1
ATOM 1521 C CA . SER A 1 195 ? 19.143 -0.271 -9.825 1.00 98.25 195 SER A CA 1
ATOM 1522 C C . SER A 1 195 ? 18.530 -1.530 -9.205 1.00 98.25 195 SER A C 1
ATOM 1524 O O . SER A 1 195 ? 19.027 -2.623 -9.468 1.00 98.25 195 SER A O 1
ATOM 1526 N N . SER A 1 196 ? 17.512 -1.379 -8.356 1.00 98.44 196 SER A N 1
ATOM 1527 C CA . SER A 1 196 ? 16.830 -2.468 -7.644 1.00 98.44 196 SER A CA 1
ATOM 1528 C C . SER A 1 196 ? 15.500 -2.883 -8.284 1.00 98.44 196 SER A C 1
ATOM 1530 O O . SER A 1 196 ? 14.939 -3.903 -7.889 1.00 98.44 196 SER A O 1
ATOM 1532 N N . TYR A 1 197 ? 15.036 -2.166 -9.314 1.00 98.62 197 TYR A N 1
ATOM 1533 C CA . TYR A 1 197 ? 13.858 -2.561 -10.081 1.00 98.62 197 TYR A CA 1
ATOM 1534 C C . TYR A 1 197 ? 14.116 -3.864 -10.845 1.00 98.62 197 TYR A C 1
ATOM 1536 O O . TYR A 1 197 ? 15.055 -3.957 -11.643 1.00 98.62 197 TYR A O 1
ATOM 1544 N N . ALA A 1 198 ? 13.250 -4.857 -10.658 1.00 98.12 198 ALA A N 1
ATOM 1545 C CA . ALA A 1 198 ? 13.315 -6.112 -11.395 1.00 98.12 198 ALA A CA 1
ATOM 1546 C C . ALA A 1 198 ? 11.921 -6.595 -11.807 1.00 98.12 198 ALA A C 1
ATOM 1548 O O . ALA A 1 198 ? 11.020 -6.732 -10.988 1.00 98.12 198 ALA A O 1
ATOM 1549 N N . THR A 1 199 ? 11.745 -6.894 -13.092 1.00 96.69 199 THR A N 1
ATOM 1550 C CA . THR A 1 199 ? 10.492 -7.446 -13.625 1.00 96.69 199 THR A CA 1
ATOM 1551 C C . THR A 1 199 ? 10.263 -8.870 -13.128 1.00 96.69 199 THR A C 1
ATOM 1553 O O . THR A 1 199 ? 11.195 -9.682 -13.149 1.00 96.69 199 THR A O 1
ATOM 1556 N N . LEU A 1 200 ? 9.024 -9.217 -12.774 1.00 96.88 200 LEU A N 1
ATOM 1557 C CA . LEU A 1 200 ? 8.684 -10.584 -12.392 1.00 96.88 200 LEU A CA 1
ATOM 1558 C C . LEU A 1 200 ? 8.344 -11.437 -13.611 1.00 96.88 200 LEU A C 1
ATOM 1560 O O . LEU A 1 200 ? 7.586 -11.041 -14.498 1.00 96.88 200 LEU A O 1
ATOM 1564 N N . SER A 1 201 ? 8.878 -12.658 -13.621 1.00 96.62 201 SER A N 1
ATOM 1565 C CA . SER A 1 201 ? 8.463 -13.666 -14.593 1.00 96.62 201 SER A CA 1
ATOM 1566 C C . SER A 1 201 ? 7.062 -14.186 -14.277 1.00 96.62 201 SER A C 1
ATOM 1568 O O . SER A 1 201 ? 6.689 -14.270 -13.107 1.00 96.62 201 SER A O 1
ATOM 1570 N N . CYS A 1 202 ? 6.340 -14.664 -15.286 1.00 96.06 202 CYS A N 1
ATOM 1571 C CA . CYS A 1 202 ? 4.998 -15.234 -15.104 1.00 96.06 202 CYS A CA 1
ATOM 1572 C C . CYS A 1 202 ? 4.951 -16.456 -14.166 1.00 96.06 202 CYS A C 1
ATOM 1574 O O . CYS A 1 202 ? 3.917 -16.764 -13.581 1.00 96.06 202 CYS A O 1
ATOM 1576 N N . ASP A 1 203 ? 6.072 -17.164 -14.004 1.00 95.81 203 ASP A N 1
ATOM 1577 C CA . ASP A 1 203 ? 6.153 -18.321 -13.113 1.00 95.81 203 ASP A CA 1
ATOM 1578 C C . ASP A 1 203 ? 6.430 -17.975 -11.650 1.00 95.81 203 ASP A C 1
ATOM 1580 O O . ASP A 1 203 ? 6.358 -18.869 -10.797 1.00 95.81 203 ASP A O 1
ATOM 1584 N N . ALA A 1 204 ? 6.724 -16.705 -11.363 1.00 96.88 204 ALA A N 1
ATOM 1585 C CA . ALA A 1 204 ? 7.041 -16.241 -10.026 1.00 96.88 204 ALA A CA 1
ATOM 1586 C C . ALA A 1 204 ? 5.852 -16.471 -9.073 1.00 96.88 204 ALA A C 1
ATOM 1588 O O . ALA A 1 204 ? 4.707 -16.210 -9.456 1.00 96.88 204 ALA A O 1
ATOM 1589 N N . PRO A 1 205 ? 6.093 -16.923 -7.827 1.00 96.31 205 PRO A N 1
ATOM 1590 C CA . PRO A 1 205 ? 5.031 -17.118 -6.840 1.00 96.31 205 PRO A CA 1
ATOM 1591 C C . PRO A 1 205 ? 4.173 -15.869 -6.623 1.00 96.31 205 PRO A C 1
ATOM 1593 O O . PRO A 1 205 ? 2.961 -15.982 -6.494 1.00 96.31 205 PRO A O 1
ATOM 1596 N N . GLN A 1 206 ? 4.789 -14.686 -6.653 1.00 96.94 206 GLN A N 1
ATOM 1597 C CA . GLN A 1 206 ? 4.102 -13.408 -6.483 1.00 96.94 206 GLN A CA 1
ATOM 1598 C C . GLN A 1 206 ? 3.134 -13.128 -7.640 1.00 96.94 206 GLN A C 1
ATOM 1600 O O . GLN A 1 206 ? 2.019 -12.685 -7.406 1.00 96.94 206 GLN A O 1
ATOM 1605 N N . CYS A 1 207 ? 3.517 -13.458 -8.880 1.00 97.38 207 CYS A N 1
ATOM 1606 C CA . CYS A 1 207 ? 2.629 -13.332 -10.039 1.00 97.38 207 CYS A CA 1
ATOM 1607 C C . CYS A 1 207 ? 1.418 -14.269 -9.925 1.00 97.38 207 CYS A C 1
ATOM 1609 O O . CYS A 1 207 ? 0.288 -13.882 -10.192 1.00 97.38 207 CYS A O 1
ATOM 1611 N N . LYS A 1 208 ? 1.653 -15.505 -9.467 1.00 95.81 208 LYS A N 1
ATOM 1612 C CA . LYS A 1 208 ? 0.606 -16.521 -9.263 1.00 95.81 208 LYS A CA 1
ATOM 1613 C C . LYS A 1 208 ? -0.341 -16.201 -8.102 1.00 95.81 208 LYS A C 1
ATOM 1615 O O . LYS A 1 208 ? -1.380 -16.843 -8.005 1.00 95.81 208 LYS A O 1
ATOM 1620 N N . ALA A 1 209 ? 0.032 -15.266 -7.230 1.00 94.81 209 ALA A N 1
ATOM 1621 C CA . ALA A 1 209 ? -0.786 -14.805 -6.114 1.00 94.81 209 ALA A CA 1
ATOM 1622 C C . ALA A 1 209 ? -1.723 -13.641 -6.488 1.00 94.81 209 ALA A C 1
ATOM 1624 O O . ALA A 1 209 ? -2.557 -13.267 -5.673 1.00 94.81 209 ALA A O 1
ATOM 1625 N N . LEU A 1 210 ? -1.593 -13.064 -7.688 1.00 95.38 210 LEU A N 1
ATOM 1626 C CA . LEU A 1 210 ? -2.515 -12.040 -8.180 1.00 95.38 210 LEU A CA 1
ATOM 1627 C C . LEU A 1 210 ? -3.869 -12.661 -8.537 1.00 95.38 210 LEU A C 1
ATOM 1629 O O . LEU A 1 210 ? -3.919 -13.692 -9.209 1.00 95.38 210 LEU A O 1
ATOM 1633 N N . GLU A 1 211 ? -4.958 -11.983 -8.175 1.00 91.25 211 GLU A N 1
ATOM 1634 C CA . GLU A 1 211 ? -6.310 -12.370 -8.598 1.00 91.25 211 GLU A CA 1
ATOM 1635 C C . GLU A 1 211 ? -6.492 -12.235 -10.116 1.00 91.25 211 GLU A C 1
ATOM 1637 O O . GLU A 1 211 ? -7.024 -13.132 -10.773 1.00 91.25 211 GLU A O 1
ATOM 1642 N N . ALA A 1 212 ? -6.000 -11.128 -10.682 1.00 92.94 212 ALA A N 1
ATOM 1643 C CA . ALA A 1 212 ? -6.008 -10.850 -12.111 1.00 92.94 212 ALA A CA 1
ATOM 1644 C C . ALA A 1 212 ? -4.577 -10.609 -12.612 1.00 92.94 212 ALA A C 1
ATOM 1646 O O . ALA A 1 212 ? -3.914 -9.636 -12.245 1.00 92.94 212 ALA A O 1
ATOM 1647 N N . SER A 1 213 ? -4.097 -11.513 -13.469 1.00 95.56 213 SER A N 1
ATOM 1648 C CA . SER A 1 213 ? -2.791 -11.399 -14.117 1.00 95.56 213 SER A CA 1
ATOM 1649 C C . SER A 1 213 ? -2.818 -11.869 -15.571 1.00 95.56 213 SER A C 1
ATOM 1651 O O . SER A 1 213 ? -3.586 -12.753 -15.956 1.00 95.56 213 SER A O 1
ATOM 1653 N N . GLU A 1 214 ? -1.943 -11.285 -16.389 1.00 95.94 214 GLU A N 1
ATOM 1654 C CA . GLU A 1 214 ? -1.672 -11.718 -17.763 1.00 95.94 214 GLU A CA 1
ATOM 1655 C C . GLU A 1 214 ? -0.167 -11.954 -17.925 1.00 95.94 214 GLU A C 1
ATOM 1657 O O . GLU A 1 214 ? 0.659 -11.278 -17.320 1.00 95.94 214 GLU A O 1
ATOM 1662 N N . CYS A 1 215 ? 0.217 -12.912 -18.765 1.00 95.12 215 CYS A N 1
ATOM 1663 C CA . CYS A 1 215 ? 1.615 -13.126 -19.118 1.00 95.12 215 CYS A CA 1
ATOM 1664 C C . CYS A 1 215 ? 1.896 -12.600 -20.526 1.00 95.12 215 CYS A C 1
ATOM 1666 O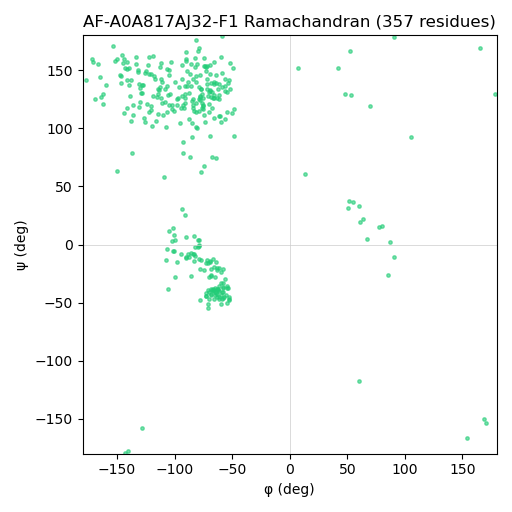 O . CYS A 1 215 ? 1.343 -13.112 -21.503 1.00 95.12 215 CYS A O 1
ATOM 1668 N N . ARG A 1 216 ? 2.816 -11.639 -20.654 1.00 95.06 216 ARG A N 1
ATOM 1669 C CA . ARG A 1 216 ? 3.230 -11.092 -21.953 1.00 95.06 216 ARG A CA 1
ATOM 1670 C C . ARG A 1 216 ? 4.743 -11.076 -22.072 1.00 95.06 216 ARG A C 1
ATOM 1672 O O . ARG A 1 216 ? 5.429 -10.465 -21.268 1.00 95.06 216 ARG A O 1
ATOM 1679 N N . ASN A 1 217 ? 5.274 -11.742 -23.099 1.00 93.19 217 ASN A N 1
ATOM 1680 C CA . ASN A 1 217 ? 6.723 -11.862 -23.325 1.00 93.19 217 ASN A CA 1
ATOM 1681 C C . ASN A 1 217 ? 7.500 -12.362 -22.087 1.00 93.19 217 ASN A C 1
ATOM 1683 O O . ASN A 1 217 ? 8.612 -11.913 -21.836 1.00 93.19 217 ASN A O 1
ATOM 1687 N N . ALA A 1 218 ? 6.911 -13.297 -21.334 1.00 92.38 218 ALA A N 1
ATOM 1688 C CA . ALA A 1 218 ? 7.417 -13.817 -20.059 1.00 92.38 218 ALA A CA 1
ATOM 1689 C C . ALA A 1 218 ? 7.437 -12.820 -18.881 1.00 92.38 218 ALA A C 1
ATOM 1691 O O . ALA A 1 218 ? 7.871 -13.208 -17.797 1.00 92.38 218 ALA A O 1
ATOM 1692 N N . THR A 1 219 ? 6.912 -11.606 -19.051 1.00 95.69 219 THR A N 1
ATOM 1693 C CA . THR A 1 219 ? 6.674 -10.635 -17.976 1.00 95.69 219 THR A CA 1
ATOM 1694 C C . THR A 1 219 ? 5.269 -10.809 -17.407 1.00 95.69 219 THR A C 1
ATOM 1696 O O . THR A 1 219 ? 4.304 -10.984 -18.159 1.00 95.69 219 THR A O 1
ATOM 1699 N N . CYS A 1 220 ? 5.163 -10.770 -16.081 1.00 98.31 220 CYS A N 1
ATOM 1700 C CA . CYS A 1 220 ? 3.893 -10.750 -15.373 1.00 98.31 220 CYS A CA 1
ATOM 1701 C C . CYS A 1 220 ? 3.251 -9.364 -15.471 1.00 98.31 220 CYS A C 1
ATOM 1703 O O . CYS A 1 220 ? 3.881 -8.371 -15.116 1.00 98.31 220 CYS A O 1
ATOM 1705 N N . LEU A 1 221 ? 2.007 -9.304 -15.925 1.00 98.31 221 LEU A N 1
ATOM 1706 C CA . LEU A 1 221 ? 1.166 -8.114 -15.899 1.00 98.31 221 LEU A CA 1
ATOM 1707 C C . LEU A 1 221 ? 0.125 -8.272 -14.796 1.00 98.31 221 LEU A C 1
ATOM 1709 O O . LEU A 1 221 ? -0.355 -9.384 -14.562 1.00 98.31 221 LEU A O 1
ATOM 1713 N N . TYR A 1 222 ? -0.237 -7.165 -14.162 1.00 98.25 222 TYR A N 1
ATOM 1714 C CA . TYR A 1 222 ? -1.265 -7.123 -13.128 1.00 98.25 222 TYR A CA 1
ATOM 1715 C C . TYR A 1 222 ? -2.365 -6.132 -13.499 1.00 98.25 222 TYR A C 1
ATOM 1717 O O . TYR A 1 222 ? -2.131 -5.161 -14.227 1.00 98.25 222 TYR A O 1
ATOM 1725 N N . GLU A 1 223 ? -3.548 -6.375 -12.953 1.00 97.75 223 GLU A N 1
ATOM 1726 C CA . GLU A 1 223 ? -4.654 -5.429 -12.938 1.00 97.75 223 GLU A CA 1
ATOM 1727 C C . GLU A 1 223 ? -5.342 -5.505 -11.574 1.00 97.75 223 GLU A C 1
ATOM 1729 O O . GLU A 1 223 ? -5.551 -6.592 -11.037 1.00 97.75 223 GLU A O 1
ATOM 1734 N N . VAL A 1 224 ? -5.684 -4.351 -11.008 1.00 96.81 224 VAL A N 1
ATOM 1735 C CA . VAL A 1 224 ? -6.484 -4.246 -9.785 1.00 96.81 224 VAL A CA 1
ATOM 1736 C C . VAL A 1 224 ? -7.641 -3.304 -10.057 1.00 96.81 224 VAL A C 1
ATOM 1738 O O . VAL A 1 224 ? -7.438 -2.199 -10.562 1.00 96.81 224 VAL A O 1
ATOM 1741 N N . SER A 1 225 ? -8.846 -3.743 -9.701 1.00 94.81 225 SER A N 1
ATOM 1742 C CA . SER A 1 225 ? -10.070 -2.944 -9.741 1.00 94.81 225 SER A CA 1
ATOM 1743 C C . SER A 1 225 ? -10.592 -2.730 -8.323 1.00 94.81 225 SER A C 1
ATOM 1745 O O . SER A 1 225 ? -10.687 -3.678 -7.546 1.00 94.81 225 SER A O 1
ATOM 1747 N N . TYR A 1 226 ? -10.953 -1.494 -8.001 1.00 93.69 226 TYR A N 1
ATOM 1748 C CA . TYR A 1 226 ? -11.438 -1.079 -6.687 1.00 93.69 226 TYR A CA 1
ATOM 1749 C C . TYR A 1 226 ? -12.959 -0.883 -6.683 1.00 93.69 226 TYR A C 1
ATOM 1751 O O . TYR A 1 226 ? -13.584 -0.633 -7.716 1.00 93.69 226 TYR A O 1
ATOM 1759 N N . GLY A 1 227 ? -13.575 -0.980 -5.499 1.00 87.75 227 GLY A N 1
ATOM 1760 C CA . GLY A 1 227 ? -15.034 -0.892 -5.336 1.00 87.75 227 GLY A CA 1
ATOM 1761 C C . GLY A 1 227 ? -15.642 0.475 -5.679 1.00 87.75 227 GLY A C 1
ATOM 1762 O O . GLY A 1 227 ? -16.837 0.567 -5.951 1.00 87.75 227 GLY A O 1
ATOM 1763 N N . ASP A 1 228 ? -14.830 1.531 -5.707 1.00 87.19 228 ASP A N 1
ATOM 1764 C CA . ASP A 1 228 ? -15.208 2.878 -6.149 1.00 87.19 228 ASP A CA 1
ATOM 1765 C C . ASP A 1 228 ? -15.152 3.050 -7.683 1.00 87.19 228 ASP A C 1
ATOM 1767 O O . ASP A 1 228 ? -15.497 4.114 -8.202 1.00 87.19 228 ASP A O 1
ATOM 1771 N N . GLY A 1 229 ? -14.743 2.006 -8.413 1.00 92.56 229 GLY A N 1
ATOM 1772 C CA . GLY A 1 229 ? -14.545 2.013 -9.862 1.00 92.56 229 GLY A CA 1
ATOM 1773 C C . GLY A 1 229 ? -13.153 2.471 -10.304 1.00 92.56 229 GLY A C 1
ATOM 1774 O O . GLY A 1 229 ? -12.903 2.543 -11.508 1.00 92.56 229 GLY A O 1
ATOM 1775 N N . SER A 1 230 ? -12.254 2.777 -9.366 1.00 94.56 230 SER A N 1
ATOM 1776 C CA . SER A 1 230 ? -10.849 3.054 -9.658 1.00 94.56 230 SER A CA 1
ATOM 1777 C C . SER A 1 230 ? -10.125 1.784 -10.116 1.00 94.56 230 SER A C 1
ATOM 1779 O O . SER A 1 230 ? -10.509 0.670 -9.756 1.00 94.56 230 SER A O 1
ATOM 1781 N N . PHE A 1 231 ? -9.051 1.928 -10.891 1.00 96.69 231 PHE A N 1
ATOM 1782 C CA . PHE A 1 231 ? -8.225 0.796 -11.306 1.00 96.69 231 PHE A CA 1
ATOM 1783 C C . PHE A 1 231 ? -6.763 1.183 -11.531 1.00 96.69 231 PHE A C 1
ATOM 1785 O O . PHE A 1 231 ? -6.426 2.345 -11.778 1.00 96.69 231 PHE A O 1
ATOM 1792 N N . THR A 1 232 ? -5.904 0.171 -11.497 1.00 98.31 232 THR A N 1
ATOM 1793 C CA . THR A 1 232 ? -4.503 0.254 -11.906 1.00 98.31 232 THR A CA 1
ATOM 1794 C C . THR A 1 232 ? -4.120 -0.980 -12.719 1.00 98.31 232 THR A C 1
ATOM 1796 O O . THR A 1 232 ? -4.575 -2.087 -12.433 1.00 98.31 232 THR A O 1
ATOM 1799 N N . ALA A 1 233 ? -3.309 -0.792 -13.757 1.00 98.25 233 ALA A N 1
ATOM 1800 C CA . ALA A 1 233 ? -2.800 -1.871 -14.590 1.00 98.25 233 ALA A CA 1
ATOM 1801 C C . ALA A 1 233 ? -1.388 -1.570 -15.098 1.00 98.25 233 ALA A C 1
ATOM 1803 O O . ALA A 1 233 ? -1.047 -0.428 -15.434 1.00 98.25 233 ALA A O 1
ATOM 1804 N N . GLY A 1 234 ? -0.564 -2.610 -15.206 1.00 98.12 234 GLY A N 1
ATOM 1805 C CA . GLY A 1 234 ? 0.793 -2.492 -15.728 1.00 98.12 234 GLY A CA 1
ATOM 1806 C C . GLY A 1 234 ? 1.641 -3.738 -15.510 1.00 98.12 234 GLY A C 1
ATOM 1807 O O . GLY A 1 234 ? 1.126 -4.855 -15.477 1.00 98.12 234 GLY A O 1
ATOM 1808 N N . ASP A 1 235 ? 2.949 -3.538 -15.371 1.00 97.69 235 ASP A N 1
ATOM 1809 C CA . ASP A 1 235 ? 3.894 -4.622 -15.111 1.00 97.69 235 ASP A CA 1
ATOM 1810 C C . ASP A 1 235 ? 3.901 -4.965 -13.620 1.00 97.69 235 ASP A C 1
ATOM 1812 O O . ASP A 1 235 ? 3.895 -4.077 -12.768 1.00 97.69 235 ASP A O 1
ATOM 1816 N N . PHE A 1 236 ? 3.962 -6.250 -13.283 1.00 98.50 236 PHE A N 1
ATOM 1817 C CA . PHE A 1 236 ? 4.231 -6.686 -11.920 1.00 98.50 236 PHE A CA 1
ATOM 1818 C C . PHE A 1 236 ? 5.729 -6.938 -11.748 1.00 98.50 236 PHE A C 1
ATOM 1820 O O . PHE A 1 236 ? 6.368 -7.649 -12.533 1.00 98.50 236 PHE A O 1
ATOM 1827 N N . ALA A 1 237 ? 6.308 -6.327 -10.724 1.00 98.38 237 ALA A N 1
ATOM 1828 C CA . ALA A 1 237 ? 7.746 -6.247 -10.534 1.00 98.38 237 ALA A CA 1
ATOM 1829 C C . ALA A 1 237 ? 8.103 -6.365 -9.053 1.00 98.38 237 ALA A C 1
ATOM 1831 O O . ALA A 1 237 ? 7.242 -6.534 -8.192 1.00 98.38 237 ALA A O 1
ATOM 1832 N N . THR A 1 238 ? 9.391 -6.283 -8.762 1.00 98.75 238 THR A N 1
ATOM 1833 C CA . THR A 1 238 ? 9.906 -6.091 -7.415 1.00 98.75 238 THR A CA 1
ATOM 1834 C C . THR A 1 238 ? 10.755 -4.835 -7.343 1.00 98.75 238 THR A C 1
ATOM 1836 O O . THR A 1 238 ? 11.466 -4.512 -8.297 1.00 98.75 238 THR A O 1
ATOM 1839 N N . GLU A 1 239 ? 10.723 -4.170 -6.196 1.00 98.69 239 GLU A N 1
ATOM 1840 C CA . GLU A 1 239 ? 11.521 -2.981 -5.915 1.00 98.69 239 GLU A CA 1
ATOM 1841 C C . GLU A 1 239 ? 11.938 -2.943 -4.435 1.00 98.69 239 GLU A C 1
ATOM 1843 O O . GLU A 1 239 ? 11.387 -3.656 -3.597 1.00 98.69 239 GLU A O 1
ATOM 1848 N N . THR A 1 240 ? 12.940 -2.133 -4.107 1.00 98.56 240 THR A N 1
ATOM 1849 C CA . THR A 1 240 ? 13.338 -1.821 -2.736 1.00 98.56 240 THR A CA 1
ATOM 1850 C C . THR A 1 240 ? 12.480 -0.684 -2.187 1.00 98.56 240 THR A C 1
ATOM 1852 O O . THR A 1 240 ? 12.404 0.398 -2.779 1.00 98.56 240 THR A O 1
ATOM 1855 N N . PHE A 1 241 ? 11.846 -0.926 -1.039 1.00 98.12 241 PHE A N 1
ATOM 1856 C CA . PHE A 1 241 ? 11.087 0.067 -0.280 1.00 98.12 241 PHE A CA 1
ATOM 1857 C C . PHE A 1 241 ? 11.877 0.462 0.969 1.00 98.12 241 PHE A C 1
ATOM 1859 O O . PHE A 1 241 ? 12.412 -0.387 1.672 1.00 98.12 241 PHE A O 1
ATOM 1866 N N . THR A 1 242 ? 11.927 1.752 1.273 1.00 96.31 242 THR A N 1
ATOM 1867 C CA . THR A 1 242 ? 12.495 2.308 2.502 1.00 96.31 242 THR A CA 1
ATOM 1868 C C . THR A 1 242 ? 11.359 2.858 3.355 1.00 96.31 242 THR A C 1
ATOM 1870 O O . THR A 1 242 ? 10.715 3.832 2.974 1.00 96.31 242 THR A O 1
ATOM 1873 N N . ILE A 1 243 ? 11.092 2.222 4.491 1.00 93.56 243 ILE A N 1
ATOM 1874 C CA . ILE A 1 243 ? 10.010 2.564 5.418 1.00 93.56 243 ILE A CA 1
ATOM 1875 C C . ILE A 1 243 ? 10.662 3.003 6.729 1.00 93.56 243 ILE A C 1
ATOM 1877 O O . ILE A 1 243 ? 11.239 2.191 7.456 1.00 93.56 243 ILE A O 1
ATOM 1881 N N . GLY A 1 244 ? 10.638 4.311 6.991 1.00 87.31 244 GLY A N 1
ATOM 1882 C CA . GLY A 1 244 ? 11.377 4.901 8.106 1.00 87.31 244 GLY A CA 1
ATOM 1883 C C . GLY A 1 244 ? 12.879 4.656 7.975 1.00 87.31 244 GLY A C 1
ATOM 1884 O O . GLY A 1 244 ? 13.513 5.117 7.028 1.00 87.31 244 GLY A O 1
ATOM 1885 N N . SER A 1 245 ? 13.462 3.938 8.937 1.00 84.25 245 SER A N 1
ATOM 1886 C CA . SER A 1 245 ? 14.872 3.529 8.887 1.00 84.25 245 SER A CA 1
ATOM 1887 C C . SER A 1 245 ? 15.112 2.175 8.220 1.00 84.25 245 SER A C 1
ATOM 1889 O O . SER A 1 245 ? 16.270 1.844 7.966 1.00 84.25 245 SER A O 1
ATOM 1891 N N . ALA A 1 246 ? 14.061 1.397 7.959 1.00 90.12 246 ALA A N 1
ATOM 1892 C CA . ALA A 1 246 ? 14.174 0.050 7.420 1.00 90.12 246 ALA A CA 1
ATOM 1893 C C . ALA A 1 246 ? 14.172 0.075 5.888 1.00 90.12 246 ALA A C 1
ATOM 1895 O O . ALA A 1 246 ? 13.355 0.753 5.268 1.00 90.12 24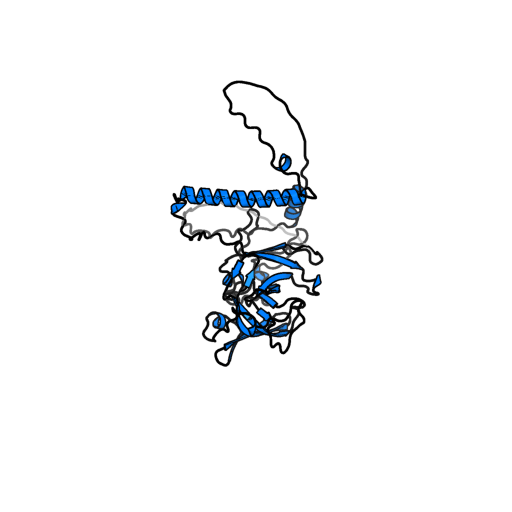6 ALA A O 1
ATOM 1896 N N . SER A 1 247 ? 15.064 -0.701 5.275 1.00 94.38 247 SER A N 1
ATOM 1897 C CA . SER A 1 247 ? 15.085 -0.939 3.830 1.00 94.38 247 SER A CA 1
ATOM 1898 C C . SER A 1 247 ? 14.716 -2.389 3.565 1.00 94.38 247 SER A C 1
ATOM 1900 O O . SER A 1 247 ? 15.347 -3.297 4.107 1.00 94.38 247 SER A O 1
ATOM 1902 N N . VAL A 1 248 ? 13.711 -2.606 2.725 1.00 95.75 248 VAL A N 1
ATOM 1903 C CA . VAL A 1 248 ? 13.201 -3.928 2.374 1.00 95.75 248 VAL A CA 1
ATOM 1904 C C . VAL A 1 248 ? 13.334 -4.131 0.881 1.00 95.75 248 VAL A C 1
ATOM 1906 O O . VAL A 1 248 ? 12.720 -3.429 0.082 1.00 95.75 248 VAL A O 1
ATOM 1909 N N . ASP A 1 249 ? 14.163 -5.101 0.517 1.00 97.31 249 ASP A N 1
ATOM 1910 C CA . ASP A 1 249 ? 14.427 -5.451 -0.869 1.00 97.31 249 ASP A CA 1
ATOM 1911 C C . ASP A 1 249 ? 13.388 -6.431 -1.408 1.00 97.31 249 ASP A C 1
ATOM 1913 O O . ASP A 1 249 ? 12.846 -7.265 -0.683 1.00 97.31 249 ASP A O 1
ATOM 1917 N N . ASN A 1 250 ? 13.218 -6.411 -2.728 1.00 97.50 250 ASN A N 1
ATOM 1918 C CA . ASN A 1 250 ? 12.369 -7.337 -3.474 1.00 97.50 250 ASN A CA 1
ATOM 1919 C C . ASN A 1 250 ? 10.883 -7.309 -3.064 1.00 97.50 250 ASN A C 1
ATOM 1921 O O . ASN A 1 250 ? 10.208 -8.339 -3.145 1.00 97.50 250 ASN A O 1
ATOM 1925 N N . VAL A 1 251 ? 10.366 -6.146 -2.660 1.00 98.44 251 VAL A N 1
ATOM 1926 C CA . VAL A 1 251 ? 8.934 -5.948 -2.418 1.00 98.44 251 VAL A CA 1
ATOM 1927 C C . VAL A 1 251 ? 8.207 -6.042 -3.755 1.00 98.44 251 VAL A C 1
ATOM 1929 O O . VAL A 1 251 ? 8.461 -5.253 -4.664 1.00 98.44 251 VAL A O 1
ATOM 1932 N N . ALA A 1 252 ? 7.329 -7.032 -3.890 1.00 98.56 252 ALA A N 1
ATOM 1933 C CA . ALA A 1 252 ? 6.430 -7.197 -5.016 1.00 98.56 252 ALA A CA 1
ATOM 1934 C C . ALA A 1 252 ? 5.484 -6.002 -5.111 1.00 98.56 252 ALA A C 1
ATOM 1936 O O . ALA A 1 252 ? 4.786 -5.658 -4.152 1.00 98.56 252 ALA A O 1
ATOM 1937 N N . VAL A 1 253 ? 5.483 -5.382 -6.283 1.00 98.62 253 VAL A N 1
ATOM 1938 C CA . VAL A 1 253 ? 4.831 -4.109 -6.528 1.00 98.62 253 VAL A CA 1
ATOM 1939 C C . VAL A 1 253 ? 4.298 -4.044 -7.955 1.00 98.62 253 VAL A C 1
ATOM 1941 O O . VAL A 1 253 ? 4.947 -4.465 -8.916 1.00 98.62 253 VAL A O 1
ATOM 1944 N N . GLY A 1 254 ? 3.098 -3.495 -8.087 1.00 98.69 254 GLY A N 1
ATOM 1945 C CA . GLY A 1 254 ? 2.515 -3.107 -9.353 1.00 98.69 254 GLY A CA 1
ATOM 1946 C C . GLY A 1 254 ? 3.141 -1.820 -9.880 1.00 98.69 254 GLY A C 1
ATOM 1947 O O . GLY A 1 254 ? 3.050 -0.766 -9.256 1.00 98.69 254 GLY A O 1
ATOM 1948 N N . CYS A 1 255 ? 3.759 -1.892 -11.051 1.00 98.38 255 CYS A N 1
ATOM 1949 C CA . CYS A 1 255 ? 4.266 -0.742 -11.780 1.00 98.38 255 CYS A CA 1
ATOM 1950 C C . CYS A 1 255 ? 3.178 -0.276 -12.756 1.00 98.38 255 CYS A C 1
ATOM 1952 O O . CYS A 1 255 ? 3.055 -0.781 -13.872 1.00 98.38 255 CYS A O 1
ATOM 1954 N N . GLY A 1 256 ? 2.295 0.606 -12.287 1.00 98.25 256 GLY A N 1
ATOM 1955 C CA . GLY A 1 256 ? 1.072 0.994 -12.986 1.00 98.25 256 GLY A CA 1
ATOM 1956 C C . GLY A 1 256 ? 1.331 1.960 -14.138 1.00 98.25 256 GLY A C 1
ATOM 1957 O O . GLY A 1 256 ? 1.745 3.098 -13.917 1.00 98.25 256 GLY A O 1
ATOM 1958 N N . HIS A 1 257 ? 1.023 1.538 -15.362 1.00 98.25 257 HIS A N 1
ATOM 1959 C CA . HIS A 1 257 ? 1.120 2.352 -16.581 1.00 98.25 257 HIS A CA 1
ATOM 1960 C C . HIS A 1 257 ? -0.227 2.957 -17.004 1.00 98.25 257 HIS A C 1
ATOM 1962 O O . HIS A 1 257 ? -0.264 3.867 -17.837 1.00 98.25 257 HIS A O 1
ATOM 1968 N N . SER A 1 258 ? -1.325 2.446 -16.445 1.00 97.94 258 SER A N 1
ATOM 1969 C CA . SER A 1 258 ? -2.682 2.960 -16.599 1.00 97.94 258 SER A CA 1
ATOM 1970 C C . SER A 1 258 ? -3.349 2.966 -15.230 1.00 97.94 258 SER A C 1
ATOM 1972 O O . SER A 1 258 ? -3.593 1.906 -14.666 1.00 97.94 258 SER A O 1
ATOM 1974 N N . ASN A 1 259 ? -3.615 4.147 -14.687 1.00 97.69 259 ASN A N 1
ATOM 1975 C CA . ASN A 1 259 ? -4.146 4.360 -13.351 1.00 97.69 259 ASN A CA 1
ATOM 1976 C C . ASN A 1 259 ? -5.240 5.428 -13.417 1.00 97.69 259 ASN A C 1
ATOM 1978 O O . ASN A 1 259 ? -4.986 6.575 -13.796 1.00 97.69 259 ASN A O 1
ATOM 1982 N N . GLN A 1 260 ? -6.454 5.066 -13.017 1.00 94.88 260 GLN A N 1
ATOM 1983 C CA . GLN A 1 260 ? -7.576 5.994 -12.920 1.00 94.88 260 GLN A CA 1
ATOM 1984 C C . GLN A 1 260 ? -8.246 5.827 -11.565 1.00 94.88 260 GLN A C 1
ATOM 1986 O O . GLN A 1 260 ? -8.438 4.706 -11.104 1.00 94.88 260 GLN A O 1
ATOM 1991 N N . GLY A 1 261 ? -8.608 6.937 -10.926 1.00 89.56 261 GLY A N 1
ATOM 1992 C CA . GLY A 1 261 ? -9.264 6.872 -9.630 1.00 89.56 261 GLY A CA 1
ATOM 1993 C C . GLY A 1 261 ? -9.078 8.096 -8.754 1.00 89.56 261 GLY A C 1
ATOM 1994 O O . GLY A 1 261 ? -8.618 9.148 -9.203 1.00 89.56 261 GLY A O 1
ATOM 1995 N N . LEU A 1 262 ? -9.427 7.930 -7.481 1.00 86.31 262 LEU A N 1
ATOM 1996 C CA . LEU A 1 262 ? -9.428 8.976 -6.455 1.00 86.31 262 LEU A CA 1
ATOM 1997 C C . LEU A 1 262 ? -8.120 9.039 -5.638 1.00 86.31 262 LEU A C 1
ATOM 1999 O O . LEU A 1 262 ? -8.116 9.466 -4.490 1.00 86.31 262 LEU A O 1
ATOM 2003 N N . PHE A 1 263 ? -6.983 8.686 -6.240 1.00 90.69 263 PHE A N 1
ATOM 2004 C CA . PHE A 1 263 ? -5.669 8.608 -5.573 1.00 90.69 263 PHE A CA 1
ATOM 2005 C C . PHE A 1 263 ? -4.851 9.912 -5.639 1.00 90.69 263 PHE A C 1
ATOM 2007 O O . PHE A 1 263 ? -3.619 9.896 -5.610 1.00 90.69 263 PHE A O 1
ATOM 2014 N N . VAL A 1 264 ? -5.527 11.055 -5.789 1.00 90.31 264 VAL A N 1
ATOM 2015 C CA . VAL A 1 264 ? -4.895 12.359 -6.049 1.00 90.31 264 VAL A CA 1
ATOM 2016 C C . VAL A 1 264 ? -3.791 12.647 -5.032 1.00 90.31 264 VAL A C 1
ATOM 2018 O O . VAL A 1 264 ? -3.968 12.478 -3.832 1.00 90.31 264 VAL A O 1
ATOM 2021 N N . GLY A 1 265 ? -2.637 13.100 -5.519 1.00 93.88 265 GLY A N 1
ATOM 2022 C CA . GLY A 1 265 ? -1.521 13.511 -4.671 1.00 93.88 265 GLY A CA 1
ATOM 2023 C C . GLY A 1 265 ? -0.588 12.382 -4.223 1.00 93.88 265 GLY A C 1
ATOM 2024 O O . GLY A 1 265 ? 0.594 12.669 -4.028 1.00 93.88 265 GLY A O 1
ATOM 2025 N N . ALA A 1 266 ? -1.046 11.132 -4.139 1.00 97.31 266 ALA A N 1
ATOM 2026 C CA . ALA A 1 266 ? -0.195 9.982 -3.834 1.00 97.31 266 ALA A CA 1
ATOM 2027 C C . ALA A 1 266 ? 0.444 9.400 -5.103 1.00 97.31 266 ALA A C 1
ATOM 2029 O O . ALA A 1 266 ? -0.164 9.386 -6.167 1.00 97.31 266 ALA A O 1
ATOM 2030 N N . ALA A 1 267 ? 1.663 8.877 -5.009 1.00 98.06 267 ALA A N 1
ATOM 2031 C CA . ALA A 1 267 ? 2.305 8.149 -6.100 1.00 98.06 267 ALA A CA 1
ATOM 2032 C C . ALA A 1 267 ? 1.698 6.757 -6.335 1.00 98.06 267 ALA A C 1
ATOM 2034 O O . ALA A 1 267 ? 1.926 6.157 -7.383 1.00 98.06 267 ALA A O 1
ATOM 2035 N N . GLY A 1 268 ? 0.936 6.251 -5.367 1.00 98.06 268 GLY A N 1
ATOM 2036 C CA . GLY A 1 268 ? 0.349 4.924 -5.396 1.00 98.06 268 GLY A CA 1
ATOM 2037 C C . GLY A 1 268 ? -0.272 4.549 -4.059 1.00 98.06 268 GLY A C 1
ATOM 2038 O O . GLY A 1 268 ? -0.659 5.419 -3.271 1.00 98.06 268 GLY A O 1
ATOM 2039 N N . LEU A 1 269 ? -0.338 3.250 -3.798 1.00 98.31 269 LEU A N 1
ATOM 2040 C CA . LEU A 1 269 ? -1.045 2.664 -2.667 1.00 98.31 269 LEU A CA 1
ATOM 2041 C C . LEU A 1 269 ? -0.256 1.488 -2.078 1.00 98.31 269 LEU A C 1
ATOM 2043 O O . LEU A 1 269 ? 0.367 0.705 -2.797 1.00 98.31 269 LEU A O 1
ATOM 2047 N N . LEU A 1 270 ? -0.279 1.388 -0.750 1.00 98.44 270 LEU A N 1
ATOM 2048 C CA . LEU A 1 270 ? 0.230 0.263 0.025 1.00 98.44 270 LEU A CA 1
ATOM 2049 C C . LEU A 1 270 ? -0.946 -0.591 0.484 1.00 98.44 270 LEU A C 1
ATOM 2051 O O . LEU A 1 270 ? -1.781 -0.133 1.268 1.00 98.44 270 LEU A O 1
ATOM 2055 N N . GLY A 1 271 ? -0.981 -1.831 0.004 1.00 98.00 271 GLY A N 1
ATOM 2056 C CA . GLY A 1 271 ? -1.970 -2.816 0.410 1.00 98.00 271 GLY A CA 1
ATOM 2057 C C . GLY A 1 271 ? -1.624 -3.346 1.794 1.00 98.00 271 GLY A C 1
ATOM 2058 O O . GLY A 1 271 ? -0.573 -3.950 1.997 1.00 98.00 271 GLY A O 1
ATOM 2059 N N . LEU A 1 272 ? -2.492 -3.105 2.765 1.00 97.44 272 LEU A N 1
ATOM 2060 C CA . LEU A 1 272 ? -2.369 -3.557 4.149 1.00 97.44 272 LEU A CA 1
ATOM 2061 C C . LEU A 1 272 ? -3.305 -4.727 4.458 1.00 97.44 272 LEU A C 1
ATOM 2063 O O . LEU A 1 272 ? -3.469 -5.058 5.630 1.00 97.44 272 LEU A O 1
ATOM 2067 N N . GLY A 1 273 ? -3.913 -5.331 3.434 1.00 95.44 273 GLY A N 1
ATOM 2068 C CA . GLY A 1 273 ? -4.777 -6.503 3.523 1.00 95.44 273 GLY A CA 1
ATOM 2069 C C . GLY A 1 273 ? -4.111 -7.740 4.140 1.00 95.44 273 GLY A C 1
ATOM 2070 O O . GLY A 1 273 ? -2.964 -7.726 4.592 1.00 95.44 273 GLY A O 1
ATOM 2071 N N . GLY A 1 274 ? -4.882 -8.818 4.240 1.00 92.56 274 GLY A N 1
ATOM 2072 C CA . GLY A 1 274 ? -4.476 -10.075 4.863 1.00 92.56 274 GLY A CA 1
ATOM 2073 C C . GLY A 1 274 ? -3.737 -11.053 3.951 1.00 92.56 274 GLY A C 1
ATOM 2074 O O . GLY A 1 274 ? -3.279 -12.084 4.449 1.00 92.56 274 GLY A O 1
ATOM 2075 N N . GLY A 1 275 ? -3.649 -10.769 2.653 1.00 92.00 275 GLY A N 1
ATOM 2076 C CA . GLY A 1 275 ? -3.105 -11.674 1.651 1.00 92.00 275 GLY A CA 1
ATOM 2077 C C . GLY A 1 275 ? -1.579 -11.671 1.562 1.00 92.00 275 GLY A C 1
ATOM 2078 O O . GLY A 1 275 ? -0.862 -10.901 2.207 1.00 92.00 275 GLY A O 1
ATOM 2079 N N . LEU A 1 276 ? -1.055 -12.557 0.714 1.00 94.06 276 LEU A N 1
ATOM 2080 C CA . LEU A 1 276 ? 0.389 -12.771 0.543 1.00 94.06 276 LEU A CA 1
ATOM 2081 C C . LEU A 1 276 ? 1.118 -11.584 -0.101 1.00 94.06 276 LEU A C 1
ATOM 2083 O O . LEU A 1 276 ? 2.316 -11.416 0.121 1.00 94.06 276 LEU A O 1
ATOM 2087 N N . LEU A 1 277 ? 0.414 -10.791 -0.912 1.00 96.81 277 LEU A N 1
ATOM 2088 C CA . LEU A 1 277 ? 0.980 -9.620 -1.584 1.00 96.81 277 LEU A CA 1
ATOM 2089 C C . LEU A 1 277 ? 0.911 -8.351 -0.726 1.00 96.81 277 LEU A C 1
ATOM 2091 O O . LEU A 1 277 ? 1.589 -7.379 -1.055 1.00 96.81 277 LEU A O 1
ATOM 2095 N N . ALA A 1 278 ? 0.176 -8.371 0.389 1.00 97.44 278 ALA A N 1
ATOM 2096 C CA . ALA A 1 278 ? 0.067 -7.229 1.288 1.00 97.44 278 ALA A CA 1
ATOM 2097 C C . ALA A 1 278 ? 1.414 -6.880 1.924 1.00 97.44 278 ALA A C 1
ATOM 2099 O O . ALA A 1 278 ? 2.226 -7.753 2.239 1.00 97.44 278 ALA A O 1
ATOM 2100 N N . LEU A 1 279 ? 1.649 -5.589 2.150 1.00 97.50 279 LEU A N 1
ATOM 2101 C CA . LEU A 1 279 ? 2.880 -5.080 2.738 1.00 97.50 279 LEU A CA 1
ATOM 2102 C C . LEU A 1 279 ? 3.230 -5.765 4.072 1.00 97.50 279 LEU A C 1
ATOM 2104 O O . LEU A 1 279 ? 4.368 -6.215 4.178 1.00 97.50 279 LEU A O 1
ATOM 2108 N N . PRO A 1 280 ? 2.313 -5.955 5.051 1.00 96.00 280 PRO A N 1
ATOM 2109 C CA . PRO A 1 280 ? 2.640 -6.690 6.276 1.00 96.00 280 PRO A CA 1
ATOM 2110 C C . PRO A 1 280 ? 3.244 -8.080 6.006 1.00 96.00 280 PRO A C 1
ATOM 2112 O O . PRO A 1 280 ? 4.280 -8.431 6.575 1.00 96.00 280 PRO A O 1
ATOM 2115 N N . SER A 1 281 ? 2.654 -8.838 5.075 1.00 95.62 281 SER A N 1
ATOM 2116 C CA . SER A 1 281 ? 3.138 -10.163 4.673 1.00 95.62 281 SER A CA 1
ATOM 2117 C C . SER A 1 281 ? 4.526 -10.091 4.033 1.00 95.62 281 SER A C 1
ATOM 2119 O O . SER A 1 281 ? 5.402 -10.890 4.361 1.00 95.62 281 SER A O 1
ATOM 2121 N N . GLN A 1 282 ? 4.763 -9.100 3.169 1.00 96.69 282 GLN A N 1
ATOM 2122 C CA . GLN A 1 282 ? 6.053 -8.901 2.502 1.00 96.69 282 GLN A CA 1
ATOM 2123 C C . GLN A 1 282 ? 7.165 -8.420 3.449 1.00 96.69 282 GLN A C 1
ATOM 2125 O O . GLN A 1 282 ? 8.335 -8.743 3.245 1.00 96.69 282 GLN A O 1
ATOM 2130 N N . LEU A 1 283 ? 6.805 -7.709 4.522 1.00 95.19 283 LEU A N 1
ATOM 2131 C CA . LEU A 1 283 ? 7.710 -7.320 5.609 1.00 95.19 283 LEU A CA 1
ATOM 2132 C C . LEU A 1 283 ? 7.982 -8.467 6.601 1.00 95.19 283 LEU A C 1
ATOM 2134 O O . LEU A 1 283 ? 8.737 -8.286 7.554 1.00 95.19 283 LEU A O 1
ATOM 2138 N N . ASN A 1 284 ? 7.391 -9.651 6.394 1.00 92.75 284 ASN A N 1
ATOM 2139 C CA . ASN A 1 284 ? 7.418 -10.779 7.329 1.00 92.75 284 ASN A CA 1
ATOM 2140 C C . ASN A 1 284 ? 6.902 -10.415 8.735 1.00 92.75 284 ASN A C 1
ATOM 2142 O O . ASN A 1 284 ? 7.413 -10.923 9.738 1.00 92.75 284 ASN A O 1
ATOM 2146 N N . THR A 1 285 ? 5.886 -9.551 8.819 1.00 91.19 285 THR A N 1
ATOM 2147 C CA . THR A 1 285 ? 5.192 -9.245 10.074 1.00 91.19 285 THR A CA 1
ATOM 2148 C C . THR A 1 285 ? 3.803 -9.884 10.120 1.00 91.19 285 THR A C 1
ATOM 2150 O O . THR A 1 285 ? 3.145 -10.085 9.103 1.00 91.19 285 THR A O 1
ATOM 2153 N N . THR A 1 286 ? 3.338 -10.194 11.329 1.00 87.69 286 THR A N 1
ATOM 2154 C CA . THR A 1 286 ? 1.981 -10.697 11.594 1.00 87.69 286 THR A CA 1
ATOM 2155 C C . THR A 1 286 ? 1.037 -9.626 12.138 1.00 87.69 286 THR A C 1
ATOM 2157 O O . THR A 1 286 ? -0.142 -9.903 12.348 1.00 87.69 286 THR A O 1
ATOM 2160 N N . SER A 1 287 ? 1.547 -8.428 12.420 1.00 91.06 287 SER A N 1
ATOM 2161 C CA . SER A 1 287 ? 0.786 -7.311 12.977 1.00 91.06 287 SER A CA 1
ATOM 2162 C C . SER A 1 287 ? 1.253 -5.985 12.390 1.00 91.06 287 SER A C 1
ATOM 2164 O O . SER A 1 287 ? 2.413 -5.812 12.008 1.00 91.06 287 SER A O 1
ATOM 2166 N N . PHE A 1 288 ? 0.334 -5.032 12.349 1.00 94.31 288 PHE A N 1
ATOM 2167 C CA . PHE A 1 288 ? 0.636 -3.625 12.161 1.00 94.31 288 PHE A CA 1
ATOM 2168 C C . PHE A 1 288 ? -0.355 -2.805 12.984 1.00 94.31 288 PHE A C 1
ATOM 2170 O O . PHE A 1 288 ? -1.444 -3.282 13.317 1.00 94.31 288 PHE A O 1
ATOM 2177 N N . SER A 1 289 ? 0.033 -1.589 13.337 1.00 94.25 289 SER A N 1
ATOM 2178 C CA . SER A 1 289 ? -0.802 -0.640 14.057 1.00 94.25 289 SER A CA 1
ATOM 2179 C C . SER A 1 289 ? -0.736 0.714 13.357 1.00 94.25 289 SER A C 1
ATOM 2181 O O . SER A 1 289 ? 0.242 1.042 12.686 1.00 94.25 289 SER A O 1
ATOM 2183 N N . TYR A 1 290 ? -1.809 1.490 13.453 1.00 94.38 290 TYR A N 1
ATOM 2184 C CA . TYR A 1 290 ? -1.844 2.844 12.922 1.00 94.38 290 TYR A CA 1
ATOM 2185 C C . TYR A 1 290 ? -2.748 3.712 13.789 1.00 94.38 290 TYR A C 1
ATOM 2187 O O . TYR A 1 290 ? -3.770 3.259 14.308 1.00 94.38 290 TYR A O 1
ATOM 2195 N N . CYS A 1 291 ? -2.381 4.982 13.925 1.00 92.06 291 CYS A N 1
ATOM 2196 C CA . CYS A 1 291 ? -3.180 5.972 14.636 1.00 92.06 291 CYS A CA 1
ATOM 2197 C C . CYS A 1 291 ? -3.547 7.089 13.665 1.00 92.06 291 CYS A C 1
ATOM 2199 O O . CYS A 1 291 ? -2.706 7.920 13.352 1.00 92.06 291 CYS A O 1
ATOM 2201 N N . LEU A 1 292 ? -4.771 7.116 13.138 1.00 94.38 292 LEU A N 1
ATOM 2202 C CA . LEU A 1 292 ? -5.160 8.160 12.186 1.00 94.38 292 LEU A CA 1
ATOM 2203 C C . LEU A 1 292 ? -5.225 9.525 12.880 1.00 94.38 292 LEU A C 1
ATOM 2205 O O . LEU A 1 292 ? -5.835 9.666 13.940 1.00 94.38 292 LEU A O 1
ATOM 2209 N N . VAL A 1 293 ? -4.603 10.533 12.268 1.00 93.25 293 VAL A N 1
ATOM 2210 C CA . VAL A 1 293 ? -4.724 11.925 12.719 1.00 93.25 293 VAL A CA 1
ATOM 2211 C C . VAL A 1 293 ? -6.083 12.511 12.340 1.00 93.25 293 VAL A C 1
ATOM 2213 O O . VAL A 1 293 ? -6.755 12.030 11.422 1.00 93.25 293 VAL A O 1
ATOM 2216 N N . ASP A 1 294 ? -6.470 13.594 13.016 1.00 93.00 294 ASP A N 1
ATOM 2217 C CA . ASP A 1 294 ? -7.618 14.395 12.598 1.00 93.00 294 ASP A CA 1
ATOM 2218 C C . ASP A 1 294 ? -7.446 14.832 11.139 1.00 93.00 294 ASP A C 1
ATOM 2220 O O . ASP A 1 294 ? -6.404 15.355 10.743 1.00 93.00 294 ASP A O 1
ATOM 2224 N N . ARG A 1 295 ? -8.496 14.629 10.339 1.00 90.25 295 ARG A N 1
ATOM 2225 C CA . ARG A 1 295 ? -8.465 14.808 8.881 1.00 90.25 295 ARG A CA 1
ATOM 2226 C C . ARG A 1 295 ? -7.985 16.198 8.441 1.00 90.25 295 ARG A C 1
ATOM 2228 O O . ARG A 1 295 ? -7.308 16.328 7.424 1.00 90.25 295 ARG A O 1
ATOM 2235 N N . ASP A 1 296 ? -8.336 17.229 9.197 1.00 89.50 296 ASP A N 1
ATOM 2236 C CA . ASP A 1 296 ? -8.029 18.624 8.865 1.00 89.50 296 ASP A CA 1
ATOM 2237 C C . ASP A 1 296 ? -6.828 19.161 9.682 1.00 89.50 296 ASP A C 1
ATOM 2239 O O . ASP A 1 296 ? -6.619 20.370 9.763 1.00 89.50 296 ASP A O 1
ATOM 2243 N N . SER A 1 297 ? -6.059 18.271 10.325 1.00 85.50 297 SER A N 1
ATOM 2244 C CA . SER A 1 297 ? -4.870 18.614 11.110 1.00 85.50 297 SER A CA 1
ATOM 2245 C C . SER A 1 297 ? -3.589 18.521 10.281 1.00 85.50 297 SER A C 1
ATOM 2247 O O . SER A 1 297 ? -3.398 17.577 9.519 1.00 85.50 297 SER A O 1
ATOM 2249 N N . ASP A 1 298 ? -2.659 19.445 10.525 1.00 83.56 298 ASP A N 1
ATOM 2250 C CA . ASP A 1 298 ? -1.297 19.420 9.967 1.00 83.56 298 ASP A CA 1
ATOM 2251 C C . ASP A 1 298 ? -0.336 18.518 10.777 1.00 83.56 298 ASP A C 1
ATOM 2253 O O . ASP A 1 298 ? 0.881 18.527 10.576 1.00 83.56 298 ASP A O 1
ATOM 2257 N N . THR A 1 299 ? -0.852 17.772 11.759 1.00 88.81 299 THR A N 1
ATOM 2258 C CA . THR A 1 299 ? -0.058 16.853 12.586 1.00 88.81 299 THR A CA 1
ATOM 2259 C C . THR A 1 299 ? 0.205 15.531 11.875 1.00 88.81 299 THR A C 1
ATOM 2261 O O . THR A 1 299 ? -0.598 15.082 11.064 1.00 88.81 299 THR A O 1
ATOM 2264 N N . SER A 1 300 ? 1.285 14.859 12.266 1.00 91.31 300 SER A N 1
ATOM 2265 C CA . SER A 1 300 ? 1.569 13.475 11.883 1.00 91.31 300 SER A CA 1
ATOM 2266 C C . SER A 1 300 ? 1.466 12.539 13.084 1.00 91.31 300 SER A C 1
ATOM 2268 O O . SER A 1 300 ? 1.623 12.953 14.235 1.00 91.31 300 SER A O 1
ATOM 2270 N N . SER A 1 301 ? 1.208 11.276 12.786 1.00 94.25 301 SER A N 1
ATOM 2271 C CA . SER A 1 301 ? 1.285 10.131 13.691 1.00 94.25 301 SER A CA 1
ATOM 2272 C C . SER A 1 301 ? 2.143 9.040 13.036 1.00 94.25 301 SER A C 1
ATOM 2274 O O . SER A 1 301 ? 2.959 9.349 12.163 1.00 94.25 301 SER A O 1
ATOM 2276 N N . THR A 1 302 ? 1.987 7.780 13.446 1.00 92.94 302 THR A N 1
ATOM 2277 C CA . THR A 1 302 ? 2.760 6.642 12.944 1.00 92.94 302 THR A CA 1
ATOM 2278 C C . THR A 1 302 ? 1.865 5.524 12.410 1.00 92.94 302 THR A C 1
ATOM 2280 O O . THR A 1 302 ? 0.737 5.308 12.870 1.00 92.94 302 THR A O 1
ATOM 2283 N N . VAL A 1 303 ? 2.399 4.819 11.415 1.00 94.88 303 VAL A N 1
ATOM 2284 C CA . VAL A 1 303 ? 2.071 3.426 11.106 1.00 94.88 303 VAL A CA 1
ATOM 2285 C C . VAL A 1 303 ? 3.276 2.577 11.497 1.00 94.88 303 VAL A C 1
ATOM 2287 O O . VAL A 1 303 ? 4.409 2.943 11.188 1.00 94.88 303 VAL A O 1
ATOM 2290 N N . GLU A 1 304 ? 3.034 1.471 12.188 1.00 94.31 304 GLU A N 1
ATOM 2291 C CA . GLU A 1 304 ? 4.058 0.591 12.751 1.00 94.31 304 GLU A CA 1
ATOM 2292 C C . GLU A 1 304 ? 3.805 -0.845 12.306 1.00 94.31 304 GLU A C 1
ATOM 2294 O O . GLU A 1 304 ? 2.669 -1.319 12.341 1.00 94.31 304 GLU A O 1
ATOM 2299 N N . PHE A 1 305 ? 4.856 -1.566 11.931 1.00 93.75 305 PHE A N 1
ATOM 2300 C CA . PHE A 1 305 ? 4.779 -2.969 11.539 1.00 93.75 305 PHE A CA 1
ATOM 2301 C C . PHE A 1 305 ? 5.553 -3.833 12.530 1.00 93.75 305 PHE A C 1
ATOM 2303 O O . PHE A 1 305 ? 6.734 -3.612 12.791 1.00 93.75 305 PHE A O 1
ATOM 2310 N N . GLY A 1 306 ? 4.876 -4.852 13.058 1.00 90.50 306 GLY A N 1
ATOM 2311 C CA . GLY A 1 306 ? 5.464 -5.812 13.988 1.00 90.50 306 GLY A CA 1
ATOM 2312 C C . GLY A 1 306 ? 5.616 -5.301 15.418 1.00 90.50 306 GLY A C 1
ATOM 2313 O O . GLY A 1 306 ? 6.333 -5.936 16.187 1.00 90.50 306 GLY A O 1
ATOM 2314 N N . SER A 1 307 ? 4.956 -4.194 15.781 1.00 86.94 307 SER A N 1
ATOM 2315 C CA . SER A 1 307 ? 4.941 -3.708 17.160 1.00 86.94 307 SER A CA 1
ATOM 2316 C C . SER A 1 307 ? 4.069 -4.581 18.072 1.00 86.94 307 SER A C 1
ATOM 2318 O O . SER A 1 307 ? 3.130 -5.265 17.636 1.00 86.94 307 SER A O 1
ATOM 2320 N N . ASP A 1 308 ? 4.428 -4.587 19.358 1.00 85.00 308 ASP A N 1
ATOM 2321 C CA . ASP A 1 308 ? 3.706 -5.311 20.401 1.00 85.00 308 ASP A CA 1
ATOM 2322 C C . ASP A 1 308 ? 2.334 -4.676 20.662 1.00 85.00 308 ASP A C 1
ATOM 2324 O O . ASP A 1 308 ? 2.155 -3.458 20.617 1.00 85.00 308 ASP A O 1
ATOM 2328 N N . ILE A 1 309 ? 1.352 -5.510 21.009 1.00 84.38 309 ILE A N 1
ATOM 2329 C CA . ILE A 1 309 ? 0.014 -5.033 21.370 1.00 84.38 309 ILE A CA 1
ATOM 2330 C C . ILE A 1 309 ? 0.101 -4.223 22.680 1.00 84.38 309 ILE A C 1
ATOM 2332 O O . ILE A 1 309 ? 0.618 -4.743 23.676 1.00 84.38 309 ILE A O 1
ATOM 2336 N N . PRO A 1 310 ? -0.445 -2.990 22.736 1.00 85.12 310 PRO A N 1
ATOM 2337 C CA . PRO A 1 310 ? -0.482 -2.202 23.965 1.00 85.12 310 PRO A CA 1
ATOM 2338 C C . PRO A 1 310 ? -1.170 -2.941 25.121 1.00 85.12 310 PRO A C 1
ATOM 2340 O O . PRO A 1 310 ? -2.177 -3.623 24.937 1.00 85.12 310 PRO A O 1
ATOM 2343 N N . ASN A 1 311 ? -0.658 -2.777 26.344 1.00 85.38 311 ASN A N 1
ATOM 2344 C CA . ASN A 1 311 ? -1.161 -3.498 27.526 1.00 85.38 311 ASN A CA 1
ATOM 2345 C C . ASN A 1 311 ? -2.623 -3.176 27.889 1.00 85.38 311 ASN A C 1
ATOM 2347 O O . ASN A 1 311 ? -3.267 -3.946 28.599 1.00 85.38 311 ASN A O 1
ATOM 2351 N N . ASP A 1 312 ? -3.130 -2.027 27.455 1.00 90.12 312 ASP A N 1
ATOM 2352 C CA . ASP A 1 312 ? -4.496 -1.549 27.662 1.00 90.12 312 ASP A CA 1
ATOM 2353 C C . ASP A 1 312 ? -5.400 -1.757 26.435 1.00 90.12 312 ASP A C 1
ATOM 2355 O O . ASP A 1 312 ? -6.545 -1.298 26.426 1.00 90.12 312 ASP A O 1
ATOM 2359 N N . ALA A 1 313 ? -4.919 -2.477 25.416 1.00 88.69 313 ALA A N 1
ATOM 2360 C CA . ALA A 1 313 ? -5.693 -2.775 24.225 1.00 88.69 313 ALA A CA 1
ATOM 2361 C C . ALA A 1 313 ? -6.894 -3.679 24.537 1.00 88.69 313 ALA A C 1
ATOM 2363 O O . ALA A 1 313 ? -6.806 -4.682 25.253 1.00 88.69 313 ALA A O 1
ATOM 2364 N N . VAL A 1 314 ? -8.029 -3.350 23.922 1.00 89.94 314 VAL A N 1
ATOM 2365 C CA . VAL A 1 314 ? -9.192 -4.236 23.861 1.00 89.94 314 VAL A CA 1
ATOM 2366 C C . VAL A 1 314 ? -9.070 -5.073 22.597 1.00 89.94 314 VAL A C 1
ATOM 2368 O O . VAL A 1 314 ? -8.990 -4.530 21.498 1.00 89.94 314 VAL A O 1
ATOM 2371 N N . VAL A 1 315 ? -9.057 -6.394 22.751 1.00 88.19 315 VAL A N 1
ATOM 2372 C CA . VAL A 1 315 ? -8.844 -7.326 21.640 1.00 88.19 315 VAL A CA 1
ATOM 2373 C C . VAL A 1 315 ? -10.159 -7.992 21.257 1.00 88.19 315 VAL A C 1
ATOM 2375 O O . VAL A 1 315 ? -10.829 -8.582 22.104 1.00 88.19 315 VAL A O 1
ATOM 2378 N N . ALA A 1 316 ? -10.484 -7.951 19.968 1.00 89.19 316 ALA A N 1
ATOM 2379 C CA . ALA A 1 316 ? -11.554 -8.735 19.365 1.00 89.19 316 ALA A CA 1
ATOM 2380 C C . ALA A 1 316 ? -10.952 -9.787 18.416 1.00 89.19 316 ALA A C 1
ATOM 2382 O O . ALA A 1 316 ? -9.968 -9.490 17.734 1.00 89.19 316 ALA A O 1
ATOM 2383 N N . PRO A 1 317 ? -11.509 -11.011 18.343 1.00 85.25 317 PRO A N 1
ATOM 2384 C CA . PRO A 1 317 ? -11.081 -11.990 17.353 1.00 85.25 317 PRO A CA 1
ATOM 2385 C C . PRO A 1 317 ? -11.326 -11.475 15.933 1.00 85.25 317 PRO A C 1
ATOM 2387 O O . PRO A 1 317 ? -12.443 -11.076 15.596 1.00 85.25 317 PRO A O 1
ATOM 2390 N N . LEU A 1 318 ? -10.289 -11.535 15.102 1.00 87.62 318 LEU A N 1
ATOM 2391 C CA . LEU A 1 318 ? -10.410 -11.293 13.674 1.00 87.62 318 LEU A CA 1
ATOM 2392 C C . LEU A 1 318 ? -10.998 -12.536 12.995 1.00 87.62 318 LEU A C 1
ATOM 2394 O O . LEU A 1 318 ? -10.457 -13.637 13.124 1.00 87.62 318 LEU A O 1
ATOM 2398 N N . LEU A 1 319 ? -12.098 -12.358 12.274 1.00 87.56 319 LEU A N 1
ATOM 2399 C CA . LEU A 1 319 ? -12.702 -13.392 11.446 1.00 87.56 319 LEU A CA 1
ATOM 2400 C C . LEU A 1 319 ? -12.001 -13.429 10.085 1.00 87.56 319 LEU A C 1
ATOM 2402 O O . LEU A 1 319 ? -11.614 -12.396 9.536 1.00 87.56 319 LEU A O 1
ATOM 2406 N N . ARG A 1 320 ? -11.831 -14.633 9.541 1.00 82.38 320 ARG A N 1
ATOM 2407 C CA . ARG A 1 320 ? -11.217 -14.852 8.231 1.00 82.38 320 ARG A CA 1
ATOM 2408 C C . ARG A 1 320 ? -12.222 -15.515 7.309 1.00 82.38 320 ARG A C 1
ATOM 2410 O O . ARG A 1 320 ? -12.771 -16.558 7.655 1.00 82.38 320 ARG A O 1
ATOM 2417 N N . ASN A 1 321 ? -12.409 -14.923 6.136 1.00 81.44 321 ASN A N 1
ATOM 2418 C CA . ASN A 1 321 ? -13.091 -15.565 5.030 1.00 81.44 321 ASN A CA 1
ATOM 2419 C C . ASN A 1 321 ? -12.038 -16.259 4.158 1.00 81.44 321 ASN A C 1
ATOM 2421 O O . ASN A 1 321 ? -11.141 -15.609 3.637 1.00 81.44 321 ASN A O 1
ATOM 2425 N N . HIS A 1 322 ? -12.141 -17.576 3.993 1.00 77.56 322 HIS A N 1
ATOM 2426 C CA . HIS A 1 322 ? -11.205 -18.330 3.155 1.00 77.56 322 HIS A CA 1
ATOM 2427 C C . HIS A 1 322 ? -11.377 -18.077 1.650 1.00 77.56 322 HIS A C 1
ATOM 2429 O O . HIS A 1 322 ? -10.490 -18.440 0.885 1.00 77.56 322 HIS A O 1
ATOM 2435 N N . GLN A 1 323 ? -12.504 -17.500 1.224 1.00 78.25 323 GLN A N 1
ATOM 2436 C CA . GLN A 1 323 ? -12.733 -17.100 -0.165 1.00 78.25 323 GLN A CA 1
ATOM 2437 C C . GLN A 1 323 ? -12.189 -15.698 -0.472 1.00 78.25 323 GLN A C 1
ATOM 2439 O O . GLN A 1 323 ? -11.862 -15.432 -1.621 1.00 78.25 323 GLN A O 1
ATOM 2444 N N . LEU A 1 324 ? -12.103 -14.825 0.541 1.00 81.75 324 LEU A N 1
ATOM 2445 C CA . LEU A 1 324 ? -11.628 -13.440 0.445 1.00 81.75 324 LEU A CA 1
ATOM 2446 C C . LEU A 1 324 ? -10.714 -13.146 1.644 1.00 81.75 324 LEU A C 1
ATOM 2448 O O . LEU A 1 324 ? -11.149 -12.572 2.649 1.00 81.75 324 LEU A O 1
ATOM 2452 N N . ASP A 1 325 ? -9.465 -13.599 1.571 1.00 85.81 325 ASP A N 1
ATOM 2453 C CA . ASP A 1 325 ? -8.492 -13.511 2.667 1.00 85.81 325 ASP A CA 1
ATOM 2454 C C . ASP A 1 325 ? -7.854 -12.118 2.825 1.00 85.81 325 ASP A C 1
ATOM 2456 O O . ASP A 1 325 ? -7.298 -11.819 3.888 1.00 85.81 325 ASP A O 1
ATOM 2460 N N . THR A 1 326 ? -8.041 -11.242 1.833 1.00 90.31 326 THR A N 1
ATOM 2461 C CA . THR A 1 326 ? -7.664 -9.821 1.833 1.00 90.31 326 THR A CA 1
ATOM 2462 C C . THR A 1 326 ? -8.254 -9.036 3.006 1.00 90.31 326 THR A C 1
ATOM 2464 O O . THR A 1 326 ? -7.561 -8.237 3.633 1.00 90.31 326 THR A O 1
ATOM 2467 N N . PHE A 1 327 ? -9.531 -9.240 3.340 1.00 91.06 327 PHE A N 1
ATOM 2468 C CA . PHE A 1 327 ? -10.242 -8.341 4.253 1.00 91.06 327 PHE A CA 1
ATOM 2469 C C . PHE A 1 327 ? -10.113 -8.725 5.734 1.00 91.06 327 PHE A C 1
ATOM 2471 O O . PHE A 1 327 ? -10.050 -9.898 6.120 1.00 91.06 327 PHE A O 1
ATOM 2478 N N . TYR A 1 328 ? -10.157 -7.699 6.587 1.00 90.50 328 TYR A N 1
ATOM 2479 C CA . TYR A 1 328 ? -10.204 -7.826 8.040 1.00 90.50 328 TYR A CA 1
ATOM 2480 C C . TYR A 1 328 ? -11.647 -7.763 8.543 1.00 90.50 328 TYR A C 1
ATOM 2482 O O . TYR A 1 328 ? -12.236 -6.687 8.626 1.00 90.50 328 TYR A O 1
ATOM 2490 N N . TYR A 1 329 ? -12.215 -8.905 8.926 1.00 88.88 329 TYR A N 1
ATOM 2491 C CA . TYR A 1 329 ? -13.582 -8.961 9.440 1.00 88.88 329 TYR A CA 1
ATOM 2492 C C . TYR A 1 329 ? -13.619 -9.022 10.964 1.00 88.88 329 TYR A C 1
ATOM 2494 O O . TYR A 1 329 ? -12.855 -9.750 11.597 1.00 88.88 329 TYR A O 1
ATOM 2502 N N . LEU A 1 330 ? -14.568 -8.308 11.564 1.00 89.44 330 LEU A N 1
ATOM 2503 C CA . LEU A 1 330 ? -14.828 -8.349 13.000 1.00 89.44 330 LEU A CA 1
ATOM 2504 C C . LEU A 1 330 ? -16.185 -8.991 13.271 1.00 89.44 330 LEU A C 1
ATOM 2506 O O . LEU A 1 330 ? -17.180 -8.661 12.630 1.00 89.44 330 LEU A O 1
ATOM 2510 N N . GLY A 1 331 ? -16.229 -9.886 14.257 1.00 87.81 331 GLY A N 1
ATOM 2511 C CA . GLY A 1 331 ? -17.483 -10.460 14.735 1.00 87.81 331 GLY A CA 1
ATOM 2512 C C . GLY A 1 331 ? -18.262 -9.444 15.565 1.00 87.81 331 GLY A C 1
ATOM 2513 O O . GLY A 1 331 ? -17.906 -9.184 16.716 1.00 87.81 331 GLY A O 1
ATOM 2514 N N . LEU A 1 332 ? -19.324 -8.882 14.993 1.00 89.00 332 LEU A N 1
ATOM 2515 C CA . LEU A 1 332 ? -20.232 -7.978 15.696 1.00 89.00 332 LEU A CA 1
ATOM 2516 C C . LEU A 1 332 ? -21.349 -8.767 16.388 1.00 89.00 332 LEU A C 1
ATOM 2518 O O . LEU A 1 332 ? -21.885 -9.723 15.840 1.00 89.00 332 LEU A O 1
ATOM 2522 N N . THR A 1 333 ? -21.718 -8.359 17.602 1.00 88.75 333 THR A N 1
ATOM 2523 C CA . THR A 1 333 ? -22.833 -8.965 18.358 1.00 88.75 333 THR A CA 1
ATOM 2524 C C . THR A 1 333 ? -24.063 -8.066 18.439 1.00 88.75 333 THR A C 1
ATOM 2526 O O . THR A 1 333 ? -25.134 -8.520 18.838 1.00 88.75 333 THR A O 1
ATOM 2529 N N . GLY A 1 334 ? -23.917 -6.791 18.088 1.00 91.62 334 GLY A N 1
ATOM 2530 C CA . GLY A 1 334 ? -24.973 -5.796 18.152 1.00 91.62 334 GLY A CA 1
ATOM 2531 C C . GLY A 1 334 ? -24.417 -4.384 18.032 1.00 91.62 334 GLY A C 1
ATOM 2532 O O . GLY A 1 334 ? -23.208 -4.160 18.102 1.00 91.62 334 GLY A O 1
ATOM 2533 N N . ILE A 1 335 ? -25.320 -3.426 17.852 1.00 94.50 335 ILE A N 1
ATOM 2534 C CA . ILE A 1 335 ? -25.011 -2.000 17.755 1.00 94.50 335 ILE A CA 1
ATOM 2535 C C . ILE A 1 335 ? -25.931 -1.280 18.736 1.00 94.50 335 ILE A C 1
ATOM 2537 O O . ILE A 1 335 ? -27.141 -1.497 18.708 1.00 94.50 335 ILE A O 1
ATOM 2541 N N . SER A 1 336 ? -25.374 -0.407 19.575 1.00 95.88 336 SER A N 1
ATOM 2542 C CA . SER A 1 336 ? -26.149 0.400 20.523 1.00 95.88 336 SER A CA 1
ATOM 2543 C C . SER A 1 336 ? -26.021 1.888 20.218 1.00 95.88 336 SER A C 1
ATOM 2545 O O . SER A 1 336 ? -24.937 2.370 19.893 1.00 95.88 336 SER A O 1
ATOM 2547 N N . VAL A 1 337 ? -27.109 2.642 20.388 1.00 96.38 337 VAL A N 1
ATOM 2548 C CA . VAL A 1 337 ? -27.142 4.102 20.218 1.00 96.38 337 VAL A CA 1
ATOM 2549 C C . VAL A 1 337 ? -27.656 4.734 21.506 1.00 96.38 337 VAL A C 1
ATOM 2551 O O . VAL A 1 337 ? -28.750 4.430 21.967 1.00 96.38 337 VAL A O 1
ATOM 2554 N N . GLY A 1 338 ? -26.851 5.600 22.127 1.00 94.50 338 GLY A N 1
ATOM 2555 C CA . GLY A 1 338 ? -27.215 6.217 23.410 1.00 94.50 338 GLY A CA 1
ATOM 2556 C C . GLY A 1 338 ? -27.355 5.223 24.573 1.00 94.50 338 GLY A C 1
ATOM 2557 O O . GLY A 1 338 ? -28.038 5.527 25.543 1.00 94.50 338 GLY A O 1
ATOM 2558 N N . GLY A 1 339 ? -26.726 4.046 24.473 1.00 93.88 339 GLY A N 1
ATOM 2559 C CA . GLY A 1 339 ? -26.828 2.960 25.457 1.00 93.88 339 GLY A CA 1
ATOM 2560 C C . GLY A 1 339 ? -27.957 1.959 25.188 1.00 93.88 339 GLY A C 1
ATOM 2561 O O . GLY A 1 339 ? -27.951 0.884 25.781 1.00 93.88 339 GLY A O 1
ATOM 2562 N N . GLU A 1 340 ? -28.867 2.257 24.261 1.00 95.75 340 GLU A N 1
ATOM 2563 C CA . GLU A 1 340 ? -29.963 1.365 23.874 1.00 95.75 340 GLU A CA 1
ATOM 2564 C C . GLU A 1 340 ? -29.532 0.474 22.702 1.00 95.75 340 GLU A C 1
ATOM 2566 O O . GLU A 1 340 ? -29.063 0.973 21.676 1.00 95.75 340 GLU A O 1
ATOM 2571 N N . MET A 1 341 ? -29.665 -0.846 22.858 1.00 95.81 341 MET A N 1
ATOM 2572 C CA . MET A 1 341 ? -29.346 -1.824 21.811 1.00 95.81 341 MET A CA 1
ATOM 2573 C C . MET A 1 341 ? -30.374 -1.740 20.678 1.00 95.81 341 MET A C 1
ATOM 2575 O O . MET A 1 341 ? -31.577 -1.771 20.932 1.00 95.81 341 MET A O 1
ATOM 2579 N N . LEU A 1 342 ? -29.909 -1.664 19.431 1.00 96.50 342 LEU A N 1
ATOM 2580 C CA . LEU A 1 342 ? -30.780 -1.709 18.258 1.00 96.50 342 LEU A CA 1
ATOM 2581 C C . LEU A 1 342 ? -31.340 -3.124 18.058 1.00 96.50 342 LEU A C 1
ATOM 2583 O O . LEU A 1 342 ? -30.632 -4.115 18.238 1.00 96.50 342 LEU A O 1
ATOM 2587 N N . GLU A 1 343 ? -32.599 -3.227 17.626 1.00 96.19 343 GLU A N 1
ATOM 2588 C CA . GLU A 1 343 ? -33.262 -4.504 17.319 1.00 96.19 343 GLU A CA 1
ATOM 2589 C C . GLU A 1 343 ? -32.809 -5.067 15.956 1.00 96.19 343 GLU A C 1
ATOM 2591 O O . GLU A 1 343 ? -33.597 -5.208 15.023 1.00 96.19 343 GLU A O 1
ATOM 2596 N N . ILE A 1 344 ? -31.515 -5.369 15.828 1.00 94.56 344 ILE A N 1
ATOM 2597 C CA . ILE A 1 344 ? -30.932 -6.018 14.647 1.00 94.56 344 ILE A CA 1
ATOM 2598 C C . ILE A 1 344 ? -30.800 -7.520 14.943 1.00 94.56 344 ILE A C 1
ATOM 2600 O O . ILE A 1 344 ? -30.195 -7.880 15.958 1.00 94.56 344 ILE A O 1
ATOM 2604 N N . PRO A 1 345 ? -31.355 -8.417 14.105 1.00 93.19 345 PRO A N 1
ATOM 2605 C CA . PRO A 1 345 ? -31.205 -9.856 14.294 1.00 93.19 345 PRO A CA 1
ATOM 2606 C C . PRO A 1 345 ? -29.731 -10.273 14.351 1.00 93.19 345 PRO A C 1
ATOM 2608 O O . PRO A 1 345 ? -28.935 -9.845 13.523 1.00 93.19 345 PRO A O 1
ATOM 2611 N N . ALA A 1 346 ? -29.368 -11.159 15.285 1.00 88.88 346 ALA A N 1
ATOM 2612 C CA . ALA A 1 346 ? -27.985 -11.632 15.420 1.00 88.88 346 ALA A CA 1
ATOM 2613 C C . ALA A 1 346 ? -27.448 -12.281 14.130 1.00 88.88 346 ALA A C 1
ATOM 2615 O O . ALA A 1 346 ? -26.283 -12.101 13.793 1.00 88.88 346 ALA A O 1
ATOM 2616 N N . SER A 1 347 ? -28.320 -12.953 13.371 1.00 89.81 347 SER A N 1
ATOM 2617 C CA . SER A 1 347 ? -27.993 -13.553 12.073 1.00 89.81 347 SER A CA 1
ATOM 2618 C C . SER A 1 347 ? -27.552 -12.536 11.018 1.00 89.81 347 SER A C 1
ATOM 2620 O O . SER A 1 347 ? -26.906 -12.918 10.057 1.00 89.81 347 SER A O 1
ATOM 2622 N N . SER A 1 348 ? -27.874 -11.246 11.175 1.00 88.88 348 SER A N 1
ATOM 2623 C CA . SER A 1 348 ? -27.404 -10.186 10.270 1.00 88.88 348 SER A CA 1
ATOM 2624 C C . SER A 1 348 ? -25.912 -9.874 10.430 1.00 88.88 348 SER A C 1
ATOM 2626 O O . SER A 1 348 ? -25.343 -9.176 9.595 1.00 88.88 348 SER A O 1
ATOM 2628 N N . PHE A 1 349 ? -25.281 -10.352 11.506 1.00 87.06 349 PHE A N 1
ATOM 2629 C CA . PHE A 1 349 ? -23.847 -10.199 11.757 1.00 87.06 349 PHE A CA 1
ATOM 2630 C C . PHE A 1 349 ? -23.060 -11.498 11.542 1.00 87.06 349 PHE A C 1
ATOM 2632 O O . PHE A 1 349 ? -21.838 -11.502 11.692 1.00 87.06 349 PHE A O 1
ATOM 2639 N N . GLU A 1 350 ? -23.740 -12.606 11.241 1.00 84.25 350 GLU A N 1
ATOM 2640 C CA . GLU A 1 350 ? -23.083 -13.882 10.976 1.00 84.25 350 GLU A CA 1
ATOM 2641 C C . GLU A 1 350 ? -22.473 -13.863 9.573 1.00 84.25 350 GLU A C 1
ATOM 2643 O O . GLU A 1 350 ? -23.140 -13.537 8.599 1.00 84.25 350 GLU A O 1
ATOM 2648 N N . MET A 1 351 ? -21.195 -14.223 9.477 1.00 75.88 351 MET A N 1
ATOM 2649 C CA . MET A 1 351 ? -20.524 -14.405 8.194 1.00 75.88 351 MET A CA 1
ATOM 2650 C C . MET A 1 351 ? -20.969 -15.738 7.593 1.00 75.88 351 MET A C 1
ATOM 2652 O O . MET A 1 351 ? -20.785 -16.785 8.221 1.00 75.88 351 MET A O 1
ATOM 2656 N N . ASP A 1 352 ? -21.552 -15.707 6.398 1.00 68.38 352 ASP A N 1
ATOM 2657 C CA . ASP A 1 352 ? -21.885 -16.925 5.665 1.00 68.38 352 ASP A CA 1
ATOM 2658 C C . ASP A 1 352 ? -20.651 -17.535 4.971 1.00 68.38 352 ASP A C 1
ATOM 2660 O O . ASP A 1 352 ? -19.576 -16.934 4.917 1.00 68.38 352 ASP A O 1
ATOM 2664 N N . GLU A 1 353 ? -20.776 -18.763 4.458 1.00 59.88 353 GLU A N 1
ATOM 2665 C CA . GLU A 1 353 ? -19.663 -19.462 3.791 1.00 59.88 353 GLU A CA 1
ATOM 2666 C C . GLU A 1 353 ? -19.184 -18.762 2.500 1.00 59.88 353 GLU A C 1
ATOM 2668 O O . GLU A 1 353 ? -18.093 -19.075 2.022 1.00 59.88 353 GLU A O 1
ATOM 2673 N N . SER A 1 354 ? -19.962 -17.821 1.950 1.00 58.53 354 SER A N 1
ATOM 2674 C CA . SER A 1 354 ? -19.605 -16.953 0.815 1.00 58.53 354 SER A CA 1
ATOM 2675 C C . SER A 1 354 ? -18.933 -15.639 1.233 1.00 58.53 354 SER A C 1
ATOM 2677 O O . SER A 1 354 ? -18.396 -14.929 0.386 1.00 58.53 354 SER A O 1
ATOM 2679 N N . GLY A 1 355 ? -18.941 -15.308 2.527 1.00 55.28 355 GLY A N 1
ATOM 2680 C CA . GLY A 1 355 ? -18.435 -14.058 3.087 1.00 55.28 355 GLY A CA 1
ATOM 2681 C C . GLY A 1 355 ? -19.126 -12.794 2.595 1.00 55.28 355 GLY A C 1
ATOM 2682 O O . GLY A 1 355 ? -18.561 -11.708 2.724 1.00 55.28 355 GLY A O 1
ATOM 2683 N N . GLY A 1 356 ? -20.328 -12.928 2.043 1.00 44.84 356 GLY A N 1
ATOM 2684 C CA . GLY A 1 356 ? -21.185 -11.814 1.689 1.00 44.84 356 GLY A CA 1
ATOM 2685 C C . GLY A 1 356 ? -22.380 -11.820 2.622 1.00 44.84 356 GLY A C 1
ATOM 2686 O O . GLY A 1 356 ? -23.137 -12.779 2.644 1.00 44.84 356 GLY A O 1
ATOM 2687 N N . ASN A 1 357 ? -22.598 -10.738 3.364 1.00 43.91 357 ASN A N 1
ATOM 2688 C CA . ASN A 1 357 ? -23.957 -10.479 3.815 1.00 43.91 357 ASN A CA 1
ATOM 2689 C C . ASN A 1 357 ? -24.775 -10.181 2.557 1.00 43.91 357 ASN A C 1
ATOM 2691 O O . ASN A 1 357 ? -24.574 -9.156 1.914 1.00 43.91 357 ASN A O 1
ATOM 2695 N N . ASP A 1 358 ? -25.638 -11.120 2.196 1.00 32.16 358 ASP A N 1
ATOM 2696 C CA . ASP A 1 358 ? -26.532 -11.083 1.046 1.00 32.16 358 ASP A CA 1
ATOM 2697 C C . ASP A 1 358 ? -27.595 -9.981 1.249 1.00 32.16 358 ASP A C 1
ATOM 2699 O O . ASP A 1 358 ? -28.733 -10.277 1.610 1.00 32.16 358 ASP A O 1
ATOM 2703 N N . HIS A 1 359 ? -27.219 -8.700 1.092 1.00 32.47 359 HIS A N 1
ATOM 2704 C CA . HIS A 1 359 ? -28.119 -7.535 1.044 1.00 32.47 359 HIS A CA 1
ATOM 2705 C C . HIS A 1 359 ? -27.628 -6.421 0.117 1.00 32.47 359 HIS A C 1
ATOM 2707 O O . HIS A 1 359 ? -26.545 -5.851 0.377 1.00 32.47 359 HIS A O 1
#

Nearest PDB structures (foldseek):
  4zl4-assembly2_B  TM=7.715E-01  e=5.265E-12  Plasmodium vivax
  8tyf-assembly1_A  TM=7.543E-01  e=1.065E-11  Plasmodium vivax Sal-1
  8tyg-assembly1_A  TM=7.623E-01  e=5.190E-11  Plasmodium vivax Sal-1
  6rsv-assembly1_A  TM=7.175E-01  e=6.189E-11  Cryphonectria parasitica
  4ycy-assembly1_A  TM=6.979E-01  e=8.677E-10  Cryphonectria parasitica

Solvent-accessible surface area (backbone atoms only — not comparable to full-atom values): 21997 Å² total; per-residue (Å²): 132,88,80,89,82,87,85,88,84,89,86,88,90,83,90,85,87,82,91,82,84,84,84,89,72,84,79,77,75,83,79,81,79,73,83,83,56,66,69,60,53,55,50,52,56,60,60,73,70,66,82,80,87,80,87,86,83,88,81,91,86,92,90,91,70,98,66,90,79,79,89,82,72,58,64,63,80,75,46,75,77,89,52,93,47,72,62,61,44,48,52,57,47,50,56,50,47,52,55,48,48,52,54,49,53,52,51,50,53,32,59,77,67,70,56,51,84,84,69,68,66,96,71,86,79,70,86,62,78,72,75,38,38,27,53,27,33,42,24,45,92,53,74,17,95,49,44,29,31,54,37,21,45,34,41,76,63,44,74,34,40,24,33,68,34,58,78,34,21,68,22,34,33,43,21,56,78,58,81,42,69,69,65,41,70,55,82,72,42,52,57,91,70,24,78,50,52,42,81,33,42,48,83,36,70,71,46,69,68,46,94,43,63,48,74,56,95,61,34,17,28,37,50,50,79,45,98,89,72,25,37,37,29,33,45,28,26,23,28,27,41,28,37,60,91,42,74,44,73,69,40,61,32,34,38,21,24,35,35,47,65,84,59,42,29,27,42,32,36,41,8,52,13,63,30,78,56,0,49,43,45,69,70,73,31,96,42,68,52,72,52,86,54,61,64,91,43,95,56,70,38,45,33,34,41,54,64,80,82,61,94,83,63,86,76,76,72,74,46,78,37,91,90,51,47,28,47,84,39,72,77,55,84,75,56,64,60,98,83,46,71,54,97,66,63,66,73,80,49,53,80,48,100,84,62,54,78,93,122

Mean predicted aligned error: 16.99 Å

Secondary structure (DSSP, 8-state):
---------------------------PPP-------HHHHHHHHHHHT---------------S---------HHHHS----SSHHHHHHHHHHHHHHHHHHHHHHHHHHHTT--TTT-SS---------EEEEEEEGGGGT-SSEEEEEEETTTTEEEEEEEETT----EEEBSSPSB---BSSPPB-GGG-SS-EEPBTTSHHHHT-SSEEEETTEEEEEEE-TTS-EEEEEEEEEEEEETTEEEEEEEEEEEEEEESS-TB-SEEEE-SSSTTSHHHHTT-S-EEE-PPPTT----EEEEESPPPPTT----PEE--SS-TTS-EE-----EETTEEP---GGGGPPPTTS----